Protein AF-A0A132NJC5-F1 (afdb_monomer_lite)

InterPro domains:
  IPR003825 Colicin V production, CvpA [PF02674] (4-146)
  IPR009003 Peptidase S1, PA clan [SSF50494] (175-244)
  IPR047680 Serine protease MarP-like [NF033740] (4-246)

Radius of gyration: 29.29 Å; chains: 1; bounding box: 66×45×83 Å

Foldseek 3Di:
DDPVQVVLVVQLQVQLQVQLVLFQQLVVQLQVQLVVQLVVLVVCLVVCCVVPHDDDPVSVVVSVVSSNVSSNVSSVVSSVVSVVVVVVPPDPVVSNVRSNCRSVVRSVVSLVVVLLVLLVQLPDPPVVRVVCSVPHPSSVVVVVVDDPCPSCVSVVVVVVVCVVPDDDPDDPDPPPPPDDDPDDDPCVCVDPVNVVQLQFKKWKWFQLVVVRDIAIDIWGDPDVVDIDDDPVSCVSGDDMFIGGVNHGD

Secondary structure (DSSP, 8-state):
--HHHHHHHHHHHHHHHHHHHH-HHHHHHHHHHHHHHHHHHHHHHHHHHHHH--TTHHHHHHHHHHHHHHHHHHHHHHHHHHHHHHHT---HHHHHHHHHHHHHHHHHHHHHHHHHHHHHHHHSS-HHHHHHHHT-HHHHHHHHHSPTTTTHHHHHHHHHHHTTT----S-TT--------PPPPGGGGGSHHHHHHHTTEEEEEEEEGGGTEEEEEEEEEEETTEEE--HHHHTT-SS-EEEETTB--

Organism: NCBI:txid1469144

pLDDT: mean 84.66, std 12.0, range [39.53, 97.06]

Structure (mmCIF, N/CA/C/O backbone):
data_AF-A0A132NJC5-F1
#
_entry.id   AF-A0A132NJC5-F1
#
loop_
_atom_site.group_PDB
_atom_site.id
_atom_site.type_symbol
_atom_site.label_atom_id
_atom_site.label_alt_id
_atom_site.label_comp_id
_atom_site.label_asym_id
_atom_site.label_entity_id
_atom_site.label_seq_id
_atom_site.pdbx_PDB_ins_code
_atom_site.Cartn_x
_atom_site.Cartn_y
_atom_site.Cartn_z
_atom_site.occupancy
_atom_site.B_iso_or_equiv
_atom_site.auth_seq_id
_atom_site.auth_comp_id
_atom_site.auth_asym_id
_atom_site.auth_atom_id
_atom_site.pdbx_PDB_model_num
ATOM 1 N N . MET A 1 1 ? -5.620 19.813 -5.814 1.00 70.25 1 MET A N 1
ATOM 2 C CA . MET A 1 1 ? -4.282 19.192 -5.803 1.00 70.25 1 MET A CA 1
ATOM 3 C C . MET A 1 1 ? -3.628 19.353 -4.432 1.00 70.25 1 MET A C 1
ATOM 5 O O . MET A 1 1 ? -3.354 20.476 -4.017 1.00 70.25 1 MET A O 1
ATOM 9 N N . ASN A 1 2 ? -3.448 18.259 -3.691 1.00 90.56 2 ASN A N 1
ATOM 10 C CA . ASN A 1 2 ? -2.886 18.263 -2.334 1.00 90.56 2 ASN A CA 1
ATOM 11 C C . ASN A 1 2 ? -1.390 17.867 -2.314 1.00 90.56 2 ASN A C 1
ATOM 13 O O . ASN A 1 2 ? -0.786 17.623 -3.356 1.00 90.56 2 ASN A O 1
ATOM 17 N N . VAL A 1 3 ? -0.764 17.818 -1.128 1.00 90.50 3 VAL A N 1
ATOM 18 C CA . VAL A 1 3 ? 0.670 17.474 -0.986 1.00 90.50 3 VAL A CA 1
ATOM 19 C C . VAL A 1 3 ? 0.988 16.094 -1.572 1.00 90.50 3 VAL A C 1
ATOM 21 O O . VAL A 1 3 ? 2.030 15.923 -2.203 1.00 90.50 3 VAL A O 1
ATOM 24 N N . LEU A 1 4 ? 0.081 15.128 -1.406 1.00 88.44 4 LEU A N 1
ATOM 25 C CA . LEU A 1 4 ? 0.241 13.786 -1.958 1.00 88.44 4 LEU A CA 1
ATOM 26 C C . LEU A 1 4 ? 0.247 13.820 -3.491 1.00 88.44 4 LEU A C 1
ATOM 28 O O . LEU A 1 4 ? 1.104 13.186 -4.096 1.00 88.44 4 LEU A O 1
ATOM 32 N N . ASP A 1 5 ? -0.629 14.607 -4.118 1.00 90.25 5 ASP A N 1
ATOM 33 C CA . ASP A 1 5 ? -0.649 14.758 -5.577 1.00 90.25 5 ASP A CA 1
ATOM 34 C C . ASP A 1 5 ? 0.685 15.300 -6.113 1.00 90.25 5 ASP A C 1
ATOM 36 O O . ASP A 1 5 ? 1.217 14.773 -7.089 1.00 90.25 5 ASP A O 1
ATOM 40 N N . VAL A 1 6 ? 1.274 16.305 -5.453 1.00 92.62 6 VAL A N 1
ATOM 41 C CA . VAL A 1 6 ? 2.579 16.867 -5.852 1.00 92.62 6 VAL A CA 1
ATOM 42 C C . VAL A 1 6 ? 3.676 15.804 -5.780 1.00 92.62 6 VAL A C 1
ATOM 44 O O . VAL A 1 6 ? 4.459 15.653 -6.720 1.00 92.62 6 VAL A O 1
ATOM 47 N N . VAL A 1 7 ? 3.710 15.029 -4.693 1.00 92.06 7 VAL A N 1
ATOM 48 C CA . VAL A 1 7 ? 4.671 13.930 -4.526 1.00 92.06 7 VAL A CA 1
ATOM 49 C C . VAL A 1 7 ? 4.475 12.864 -5.605 1.00 92.06 7 VAL A C 1
ATOM 51 O O . VAL A 1 7 ? 5.453 12.432 -6.214 1.00 92.06 7 VAL A O 1
ATOM 54 N N . LEU A 1 8 ? 3.230 12.472 -5.887 1.00 90.50 8 LEU A N 1
ATOM 55 C CA . LEU A 1 8 ? 2.913 11.468 -6.904 1.00 90.50 8 LEU A CA 1
ATOM 56 C C . LEU A 1 8 ? 3.296 11.929 -8.308 1.00 90.50 8 LEU A C 1
ATOM 58 O O . LEU A 1 8 ? 3.849 11.137 -9.064 1.00 90.50 8 LEU A O 1
ATOM 62 N N . VAL A 1 9 ? 3.069 13.197 -8.654 1.00 93.19 9 VAL A N 1
ATOM 63 C CA . VAL A 1 9 ? 3.466 13.752 -9.955 1.00 93.19 9 VAL A CA 1
ATOM 64 C C . VAL A 1 9 ? 4.987 13.768 -10.099 1.00 93.19 9 VAL A C 1
ATOM 66 O O . VAL A 1 9 ? 5.505 13.301 -11.111 1.00 93.19 9 VAL A O 1
ATOM 69 N N . ILE A 1 10 ? 5.722 14.237 -9.085 1.00 94.12 10 ILE A N 1
ATOM 70 C CA . ILE A 1 10 ? 7.195 14.245 -9.110 1.00 94.12 10 ILE A CA 1
ATOM 71 C C . ILE A 1 10 ? 7.742 12.819 -9.226 1.00 94.12 10 ILE A C 1
ATOM 73 O O . ILE A 1 10 ? 8.651 12.557 -10.020 1.00 94.12 10 ILE A O 1
ATOM 77 N N . ALA A 1 11 ? 7.179 11.881 -8.464 1.00 90.81 11 ALA A N 1
ATOM 78 C CA . ALA A 1 11 ? 7.579 10.484 -8.512 1.00 90.81 11 ALA A CA 1
ATOM 79 C C . ALA A 1 11 ? 7.244 9.852 -9.874 1.00 90.81 11 ALA A C 1
ATOM 81 O O . ALA A 1 11 ? 8.096 9.180 -10.454 1.00 90.81 11 ALA A O 1
ATOM 82 N N . ALA A 1 12 ? 6.061 10.123 -10.434 1.00 91.12 12 ALA A N 1
ATOM 83 C CA . ALA A 1 12 ? 5.649 9.626 -11.747 1.00 91.12 12 ALA A CA 1
ATOM 84 C C . ALA A 1 12 ? 6.547 10.163 -12.861 1.00 91.12 12 ALA A C 1
ATOM 86 O O . ALA A 1 12 ? 6.968 9.393 -13.718 1.00 91.12 12 ALA A O 1
ATOM 87 N N . LEU A 1 13 ? 6.919 11.445 -12.814 1.00 93.00 13 LEU A N 1
ATOM 88 C CA . LEU A 1 13 ? 7.893 12.029 -13.736 1.00 93.00 13 LEU A CA 1
ATOM 89 C C . LEU A 1 13 ? 9.272 11.384 -13.579 1.00 93.00 13 LEU A C 1
ATOM 91 O O . LEU A 1 13 ? 9.908 11.047 -14.573 1.00 93.00 13 LEU A O 1
ATOM 95 N N . SER A 1 14 ? 9.719 11.149 -12.346 1.00 90.62 14 SER A N 1
ATOM 96 C CA . SER A 1 14 ? 11.002 10.490 -12.078 1.00 90.62 14 SER A CA 1
ATOM 97 C C . SER A 1 14 ? 11.033 9.066 -12.645 1.00 90.62 14 SER A C 1
ATOM 99 O O . SER A 1 14 ? 11.998 8.681 -13.308 1.00 90.62 14 SER A O 1
ATOM 101 N N . PHE A 1 15 ? 9.954 8.302 -12.453 1.00 87.88 15 PHE A N 1
ATOM 102 C CA . PHE A 1 15 ? 9.796 6.960 -13.016 1.00 87.88 15 PHE A CA 1
ATOM 103 C C . PHE A 1 15 ? 9.642 6.981 -14.538 1.00 87.88 15 PHE A C 1
ATOM 105 O O . PHE A 1 15 ? 10.218 6.125 -15.205 1.00 87.88 15 PHE A O 1
ATOM 112 N N . ALA A 1 16 ? 8.949 7.973 -15.101 1.00 88.88 16 ALA A N 1
ATOM 113 C CA . ALA A 1 16 ? 8.850 8.162 -16.544 1.00 88.88 16 ALA A CA 1
ATOM 114 C C . ALA A 1 16 ? 10.223 8.438 -17.167 1.00 88.88 16 ALA A C 1
ATOM 116 O O . ALA A 1 16 ? 10.587 7.817 -18.162 1.00 88.88 16 ALA A O 1
ATOM 117 N N . ILE A 1 17 ? 11.017 9.323 -16.559 1.00 90.19 17 ILE A N 1
ATOM 118 C CA . ILE A 1 17 ? 12.375 9.649 -17.011 1.00 90.19 17 ILE A CA 1
ATOM 119 C C . ILE A 1 17 ? 13.283 8.424 -16.884 1.00 90.19 17 ILE A C 1
ATOM 121 O O . ILE A 1 17 ? 14.021 8.106 -17.817 1.00 90.19 17 ILE A O 1
ATOM 125 N N . SER A 1 18 ? 13.224 7.717 -15.753 1.00 85.38 18 SER A N 1
ATOM 126 C CA . SER A 1 18 ? 14.002 6.495 -15.539 1.00 85.38 18 SER A CA 1
ATOM 127 C C . SER A 1 18 ? 13.648 5.423 -16.575 1.00 85.38 18 SER A C 1
ATOM 129 O O . SER A 1 18 ? 14.526 4.941 -17.292 1.00 85.38 18 SER A O 1
ATOM 131 N N . GLY A 1 19 ? 12.354 5.137 -16.748 1.00 85.75 19 GLY A N 1
ATOM 132 C CA . GLY A 1 19 ? 11.846 4.175 -17.724 1.00 85.75 19 GLY A CA 1
ATOM 133 C C . GLY A 1 19 ? 12.167 4.562 -19.166 1.00 85.75 19 GLY A C 1
ATOM 134 O O . GLY A 1 19 ? 12.528 3.699 -19.963 1.00 85.75 19 GLY A O 1
ATOM 135 N N . TYR A 1 20 ? 12.137 5.857 -19.494 1.00 87.81 20 TYR A N 1
ATOM 136 C CA . TYR A 1 20 ? 12.525 6.358 -20.812 1.00 87.81 20 TYR A CA 1
ATOM 137 C C . TYR A 1 20 ? 14.010 6.128 -21.104 1.00 87.81 20 TYR A C 1
ATOM 139 O O . TYR A 1 20 ? 14.382 5.712 -22.202 1.00 87.81 20 TYR A O 1
ATOM 147 N N . ARG A 1 21 ? 14.876 6.342 -20.107 1.00 85.00 21 ARG A N 1
ATOM 148 C CA . ARG A 1 21 ? 16.318 6.093 -20.240 1.00 85.00 21 ARG A CA 1
ATOM 149 C C . ARG A 1 21 ? 16.635 4.602 -20.337 1.00 85.00 21 ARG A C 1
ATOM 151 O O . ARG A 1 21 ? 17.487 4.211 -21.135 1.00 85.00 21 ARG A O 1
ATOM 158 N N . GLN A 1 22 ? 15.961 3.777 -19.541 1.00 82.94 22 GLN A N 1
ATOM 159 C CA . GLN A 1 22 ? 16.190 2.333 -19.489 1.00 82.94 22 GLN A CA 1
ATOM 160 C C . GLN A 1 22 ? 15.638 1.636 -20.748 1.00 82.94 22 GLN A C 1
ATOM 162 O O . GLN A 1 22 ? 16.337 0.845 -21.387 1.00 82.94 22 GLN A O 1
ATOM 167 N N . GLY A 1 23 ? 14.451 2.039 -21.205 1.00 86.69 23 GLY A N 1
ATOM 168 C CA . GLY A 1 23 ? 13.713 1.420 -22.307 1.00 86.69 23 GLY A CA 1
ATOM 169 C C . GLY A 1 23 ? 12.874 0.224 -21.863 1.00 86.69 23 GLY A C 1
ATOM 170 O O . GLY A 1 23 ? 13.205 -0.458 -20.890 1.00 86.69 23 GLY A O 1
ATOM 171 N N . PHE A 1 24 ? 11.787 -0.035 -22.586 1.00 86.94 24 PHE A N 1
ATOM 172 C CA . PHE A 1 24 ? 10.822 -1.088 -22.278 1.00 86.94 24 PHE A CA 1
ATOM 173 C C . PHE A 1 24 ? 11.443 -2.488 -22.284 1.00 86.94 24 PHE A C 1
ATOM 175 O O . PHE A 1 24 ? 11.234 -3.249 -21.344 1.00 86.94 24 PHE A O 1
ATOM 182 N N . ILE A 1 25 ? 12.252 -2.820 -23.294 1.00 87.00 25 ILE A N 1
ATOM 183 C CA . ILE A 1 25 ? 12.885 -4.142 -23.437 1.00 87.00 25 ILE A CA 1
ATOM 184 C C . ILE A 1 25 ? 13.773 -4.449 -22.236 1.00 87.00 25 ILE A C 1
ATOM 186 O O . ILE A 1 25 ? 13.692 -5.534 -21.663 1.00 87.00 25 ILE A O 1
ATOM 190 N N . VAL A 1 26 ? 14.604 -3.481 -21.839 1.00 88.56 26 VAL A N 1
ATOM 191 C CA . VAL A 1 26 ? 15.464 -3.631 -20.663 1.00 88.56 26 VAL A CA 1
ATOM 192 C C . VAL A 1 26 ? 14.593 -3.791 -19.423 1.00 88.56 26 VAL A C 1
ATOM 194 O O . VAL A 1 26 ? 14.829 -4.716 -18.660 1.00 88.56 26 VAL A O 1
ATOM 197 N N . GLY A 1 27 ? 13.547 -2.974 -19.267 1.00 86.88 27 GLY A N 1
ATOM 198 C CA . GLY A 1 27 ? 12.602 -3.082 -18.153 1.00 86.88 27 GLY A CA 1
ATOM 199 C C . GLY A 1 27 ? 11.955 -4.467 -18.025 1.00 86.88 27 GLY A C 1
ATOM 200 O O . GLY A 1 27 ? 11.981 -5.056 -16.945 1.00 86.88 27 GLY A O 1
ATOM 201 N N . VAL A 1 28 ? 11.434 -5.024 -19.123 1.00 88.62 28 VAL A N 1
ATOM 202 C CA . VAL A 1 28 ? 10.817 -6.363 -19.143 1.00 88.62 28 VAL A CA 1
ATOM 203 C C . VAL A 1 28 ? 11.840 -7.446 -18.818 1.00 88.62 28 VAL A C 1
ATOM 205 O O . VAL A 1 28 ? 11.558 -8.332 -18.011 1.00 88.62 28 VAL A O 1
ATOM 208 N N . LEU A 1 29 ? 13.040 -7.375 -19.400 1.00 90.69 29 LEU A N 1
ATOM 209 C CA . LEU A 1 29 ? 14.077 -8.376 -19.163 1.00 90.69 29 LEU A CA 1
ATOM 210 C C . LEU A 1 29 ? 14.591 -8.316 -17.719 1.00 90.69 29 LEU A C 1
ATOM 212 O O . LEU A 1 29 ? 14.749 -9.356 -17.088 1.00 90.69 29 LEU A O 1
ATOM 216 N N . SER A 1 30 ? 14.776 -7.115 -17.166 1.00 89.12 30 SER A N 1
ATOM 217 C CA . SER A 1 30 ? 15.101 -6.903 -15.753 1.00 89.12 30 SER A CA 1
ATOM 218 C C . SER A 1 30 ? 14.032 -7.501 -14.839 1.00 89.12 30 SER A C 1
ATOM 220 O O . SER A 1 30 ? 14.373 -8.199 -13.886 1.00 89.12 30 SER A O 1
ATOM 222 N N . PHE A 1 31 ? 12.749 -7.270 -15.132 1.00 89.19 31 PHE A N 1
ATOM 223 C CA . PHE A 1 31 ? 11.642 -7.824 -14.351 1.00 89.19 31 PHE A CA 1
ATOM 224 C C . PHE A 1 31 ? 11.602 -9.357 -14.418 1.00 89.19 31 PHE A C 1
ATOM 226 O O . PHE A 1 31 ? 11.510 -10.021 -13.386 1.00 89.19 31 PHE A O 1
ATOM 233 N N . ALA A 1 32 ? 11.759 -9.929 -15.613 1.00 91.38 32 ALA A N 1
ATOM 234 C CA . ALA A 1 32 ? 11.859 -11.374 -15.794 1.00 91.38 32 ALA A CA 1
ATOM 235 C C . ALA A 1 32 ? 13.070 -11.959 -15.045 1.00 91.38 32 ALA A C 1
ATOM 237 O O . ALA A 1 32 ? 12.954 -12.999 -14.399 1.00 91.38 32 ALA A O 1
ATOM 238 N N . GLY A 1 33 ? 14.210 -11.264 -15.073 1.00 93.06 33 GLY A N 1
ATOM 239 C CA . GLY A 1 33 ? 15.403 -11.617 -14.307 1.00 93.06 33 GLY A CA 1
ATOM 240 C C . GLY A 1 33 ? 15.154 -11.606 -12.802 1.00 93.06 33 GLY A C 1
ATOM 241 O O . GLY A 1 33 ? 15.521 -12.561 -12.126 1.00 93.06 33 GLY A O 1
ATOM 242 N N . PHE A 1 34 ? 14.473 -10.584 -12.280 1.00 94.00 34 PHE A N 1
ATOM 243 C CA . PHE A 1 34 ? 14.103 -10.504 -10.866 1.00 94.00 34 PHE A CA 1
ATOM 244 C C . PHE A 1 34 ? 13.213 -11.679 -10.440 1.00 94.00 34 PHE A C 1
ATOM 246 O O . PHE A 1 34 ? 13.521 -12.360 -9.463 1.00 94.00 34 PHE A O 1
ATOM 253 N N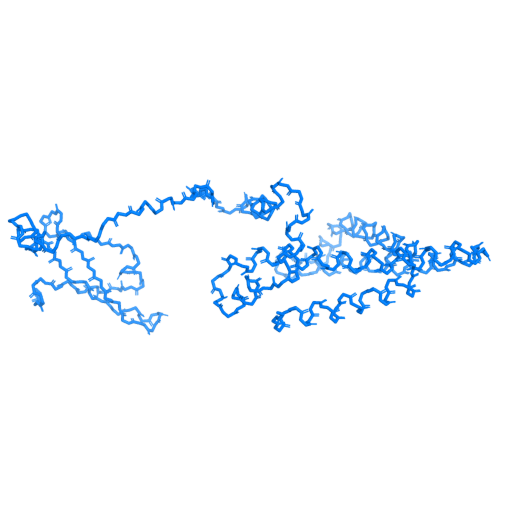 . LEU A 1 35 ? 12.150 -11.969 -11.201 1.00 93.25 35 LEU A N 1
ATOM 254 C CA . LEU A 1 35 ? 11.255 -13.098 -10.922 1.00 93.25 35 LEU A CA 1
ATOM 255 C C . LEU A 1 35 ? 11.983 -14.443 -11.008 1.00 93.25 35 LEU A C 1
ATOM 257 O O . LEU A 1 35 ? 11.826 -15.290 -10.129 1.00 93.25 35 LEU A O 1
ATOM 261 N N . GLY A 1 36 ? 12.811 -14.626 -12.038 1.00 93.25 36 GLY A N 1
ATOM 262 C CA . GLY A 1 36 ? 13.624 -15.827 -12.207 1.00 93.25 36 GLY A CA 1
ATOM 263 C C . GLY A 1 36 ? 14.614 -16.018 -11.057 1.00 93.25 36 GLY A C 1
ATOM 264 O O . GLY A 1 36 ? 14.701 -17.107 -10.495 1.00 93.25 36 GLY A O 1
ATOM 265 N N . GLY A 1 37 ? 15.311 -14.955 -10.649 1.00 93.81 37 GLY A N 1
ATOM 266 C CA . GLY A 1 37 ? 16.241 -14.988 -9.521 1.00 93.81 37 GLY A CA 1
ATOM 267 C C . GLY A 1 37 ? 15.547 -15.236 -8.185 1.00 93.81 37 GLY A C 1
ATOM 268 O O . GLY A 1 37 ? 16.055 -16.008 -7.378 1.00 93.81 37 GLY A O 1
ATOM 269 N N . GLY A 1 38 ? 14.361 -14.659 -7.970 1.00 92.06 38 GLY A N 1
ATOM 270 C CA . GLY A 1 38 ? 13.540 -14.928 -6.789 1.00 92.06 38 GLY A CA 1
ATOM 271 C C . GLY A 1 38 ? 13.078 -16.385 -6.723 1.00 92.06 38 GLY A C 1
ATOM 272 O O . GLY A 1 38 ? 13.183 -17.011 -5.670 1.00 92.06 38 GLY A O 1
ATOM 273 N N . MET A 1 39 ? 12.649 -16.959 -7.853 1.00 94.12 39 MET A N 1
ATOM 274 C CA . MET A 1 39 ? 12.278 -18.375 -7.946 1.00 94.12 39 MET A CA 1
ATOM 275 C C . MET A 1 39 ? 13.467 -19.290 -7.633 1.00 94.12 39 MET A C 1
ATOM 277 O O . MET A 1 39 ? 13.353 -20.202 -6.818 1.00 94.12 39 MET A O 1
ATOM 281 N N . VAL A 1 40 ? 14.634 -19.023 -8.225 1.00 94.38 40 VAL A N 1
ATOM 282 C CA . VAL A 1 40 ? 15.867 -19.764 -7.917 1.00 94.38 40 VAL A CA 1
ATOM 283 C C . VAL A 1 40 ? 16.243 -19.606 -6.441 1.00 94.38 40 VAL A C 1
ATOM 285 O O . VAL A 1 40 ? 16.575 -20.593 -5.788 1.00 94.38 40 VAL A O 1
ATOM 288 N N . GLY A 1 41 ? 16.127 -18.394 -5.893 1.00 92.88 41 GLY A N 1
ATOM 289 C CA . GLY A 1 41 ? 16.342 -18.108 -4.476 1.00 92.88 41 GLY A CA 1
ATOM 290 C C . GLY A 1 41 ? 15.446 -18.953 -3.572 1.00 92.88 41 GLY A C 1
ATOM 291 O O . GLY A 1 41 ? 15.951 -19.582 -2.648 1.00 92.88 41 GLY A O 1
ATOM 292 N N . LEU A 1 42 ? 14.149 -19.045 -3.877 1.00 92.94 42 LEU A N 1
ATOM 293 C CA . LEU A 1 42 ? 13.183 -19.876 -3.147 1.00 92.94 42 LEU A CA 1
ATOM 294 C C . LEU A 1 42 ? 13.508 -21.374 -3.231 1.00 92.94 42 LEU A C 1
ATOM 296 O O . LEU A 1 42 ? 13.402 -22.081 -2.233 1.00 92.94 42 LEU A O 1
ATOM 300 N N . LEU A 1 43 ? 13.944 -21.862 -4.394 1.00 92.44 43 LEU A N 1
ATOM 301 C CA . LEU A 1 43 ? 14.329 -23.267 -4.583 1.00 92.44 43 LEU A CA 1
ATOM 302 C C . LEU A 1 43 ? 15.625 -23.639 -3.843 1.00 92.44 43 LEU A C 1
ATOM 304 O O . LEU A 1 43 ? 15.820 -24.798 -3.464 1.00 92.44 43 LEU A O 1
ATOM 308 N N . LEU A 1 44 ? 16.533 -22.679 -3.660 1.00 91.19 44 LEU A N 1
ATOM 309 C CA . LEU A 1 44 ? 17.782 -22.855 -2.914 1.00 91.19 44 LEU A CA 1
ATOM 310 C C . LEU A 1 44 ? 17.608 -22.629 -1.410 1.00 91.19 44 LEU A C 1
ATOM 312 O O . LEU A 1 44 ? 18.370 -23.187 -0.621 1.00 91.19 44 LEU A O 1
ATOM 316 N N . LEU A 1 45 ? 16.590 -21.862 -1.026 1.00 91.06 45 LEU A N 1
ATOM 317 C CA . LEU A 1 45 ? 16.296 -21.453 0.340 1.00 91.06 45 LEU A CA 1
ATOM 318 C C . LEU A 1 45 ? 16.345 -22.591 1.374 1.00 91.06 45 LEU A C 1
ATOM 320 O O . LEU A 1 45 ? 17.115 -22.449 2.322 1.00 91.06 45 LEU A O 1
ATOM 324 N N . PRO A 1 46 ? 15.617 -23.721 1.222 1.00 87.00 46 PRO A N 1
ATOM 325 C CA . PRO A 1 46 ? 15.610 -24.769 2.246 1.00 87.00 46 PRO A CA 1
ATOM 326 C C . PRO A 1 46 ? 17.003 -25.369 2.462 1.00 87.00 46 PRO A C 1
ATOM 328 O O . PRO A 1 46 ? 17.441 -25.514 3.597 1.00 87.00 46 PRO A O 1
ATOM 331 N N . ARG A 1 47 ? 17.768 -25.593 1.383 1.00 90.12 47 ARG A N 1
ATOM 332 C CA . ARG A 1 47 ? 19.127 -26.161 1.462 1.00 90.12 47 ARG A CA 1
ATOM 333 C C . ARG A 1 47 ? 20.114 -25.250 2.189 1.00 90.12 47 ARG A C 1
ATOM 335 O O . ARG A 1 47 ? 21.073 -25.738 2.782 1.00 90.12 47 ARG A O 1
ATOM 342 N N . VAL A 1 48 ? 19.926 -23.934 2.081 1.00 88.06 48 VAL A N 1
ATOM 343 C CA . VAL A 1 48 ? 20.780 -22.943 2.748 1.00 88.06 48 VAL A CA 1
ATOM 344 C C . VAL A 1 48 ? 20.345 -22.763 4.199 1.00 88.06 48 VAL A C 1
ATOM 346 O O . VAL A 1 48 ? 21.190 -22.762 5.089 1.00 88.06 48 VAL A O 1
ATOM 349 N N . LEU A 1 49 ? 19.042 -22.651 4.459 1.00 89.06 49 LEU A N 1
ATOM 350 C CA . LEU A 1 49 ? 18.540 -22.458 5.817 1.00 89.06 49 LEU A CA 1
ATOM 351 C C . LEU A 1 49 ? 18.833 -23.666 6.707 1.00 89.06 49 LEU A C 1
ATOM 353 O O . LEU A 1 49 ? 19.427 -23.479 7.759 1.00 89.06 49 LEU A O 1
ATOM 357 N N . GLU A 1 50 ? 18.544 -24.889 6.254 1.00 87.81 50 GLU A N 1
ATOM 358 C CA . GLU A 1 50 ? 18.773 -26.118 7.035 1.00 87.81 50 GLU A CA 1
ATOM 359 C C . GLU A 1 50 ? 20.249 -26.350 7.392 1.00 87.81 50 GLU A C 1
ATOM 361 O O . GLU A 1 50 ? 20.554 -27.018 8.375 1.00 87.81 50 GLU A O 1
ATOM 366 N N . ARG A 1 51 ? 21.180 -25.816 6.592 1.00 87.38 51 ARG A N 1
ATOM 367 C CA . ARG A 1 51 ? 22.619 -26.047 6.772 1.00 87.38 51 ARG A CA 1
ATOM 368 C C . ARG A 1 51 ? 23.313 -24.985 7.621 1.00 87.38 51 ARG A C 1
ATOM 370 O O . ARG A 1 51 ? 24.355 -25.277 8.203 1.00 87.38 51 ARG A O 1
ATOM 377 N N . PHE A 1 52 ? 22.789 -23.761 7.640 1.00 86.69 52 PHE A N 1
ATOM 378 C CA . PHE A 1 52 ? 23.491 -22.604 8.202 1.00 86.69 52 PHE A CA 1
ATOM 379 C C . PHE A 1 52 ? 22.701 -21.843 9.273 1.00 86.69 52 PHE A C 1
ATOM 381 O O . PHE A 1 52 ? 23.294 -21.006 9.952 1.00 86.69 52 PHE A O 1
ATOM 388 N N . PHE A 1 53 ? 21.397 -22.092 9.435 1.00 86.00 53 PHE A N 1
ATOM 389 C CA . PHE A 1 53 ? 20.542 -21.307 10.325 1.00 86.00 53 PHE A CA 1
ATOM 390 C C . PHE A 1 53 ? 19.607 -22.184 11.162 1.00 86.00 53 PHE A C 1
ATOM 392 O O . PHE A 1 53 ? 18.875 -23.018 10.640 1.00 86.00 53 PHE A O 1
ATOM 399 N N . GLU A 1 54 ? 19.570 -21.920 12.466 1.00 85.88 54 GLU A N 1
ATOM 400 C CA . GLU A 1 54 ? 18.586 -22.514 13.375 1.00 85.88 54 GLU A CA 1
ATOM 401 C C . GLU A 1 54 ? 17.198 -21.863 13.198 1.00 85.88 54 GLU A C 1
ATOM 403 O O . GLU A 1 54 ? 17.120 -20.666 12.884 1.00 85.88 54 GLU A O 1
ATOM 408 N N . PRO A 1 55 ? 16.088 -22.597 13.418 1.00 82.94 55 PRO A N 1
ATOM 409 C CA . PRO A 1 55 ? 14.736 -22.053 13.299 1.00 82.94 55 PRO A CA 1
ATOM 410 C C . PRO A 1 55 ? 14.500 -20.840 14.215 1.00 82.94 55 PRO A C 1
ATOM 412 O O . PRO A 1 55 ? 14.636 -20.931 15.434 1.00 82.94 55 PRO A O 1
ATOM 415 N N . GLY A 1 56 ? 14.099 -19.699 13.643 1.00 84.25 56 GLY A N 1
ATOM 416 C CA . GLY A 1 56 ? 13.758 -18.508 14.422 1.00 84.25 56 GLY A CA 1
ATOM 417 C C . GLY A 1 56 ? 13.646 -17.219 13.605 1.00 84.25 56 GLY A C 1
ATOM 418 O O . GLY A 1 56 ? 13.495 -17.218 12.382 1.00 84.25 56 GLY A O 1
ATOM 419 N N . LEU A 1 57 ? 13.730 -16.078 14.295 1.00 83.88 57 LEU A N 1
ATOM 420 C CA . LEU A 1 57 ? 13.682 -14.751 13.665 1.00 83.88 57 LEU A CA 1
ATOM 421 C C . LEU A 1 57 ? 14.850 -14.549 12.681 1.00 83.88 57 LEU A C 1
ATOM 423 O O . LEU A 1 57 ? 14.674 -13.989 11.601 1.00 83.88 57 LEU A O 1
ATOM 427 N N . THR A 1 58 ? 16.035 -15.046 13.035 1.00 81.75 58 THR A N 1
ATOM 428 C CA . THR A 1 58 ? 17.252 -14.962 12.217 1.00 81.75 58 THR A CA 1
ATOM 429 C C . THR A 1 58 ? 17.117 -15.733 10.908 1.00 81.75 58 THR A C 1
ATOM 431 O O . THR A 1 58 ? 17.467 -15.184 9.866 1.00 81.75 58 THR A O 1
ATOM 434 N N . SER A 1 59 ? 16.552 -16.947 10.924 1.00 84.00 59 SER A N 1
ATOM 435 C CA . SER A 1 59 ? 16.308 -17.722 9.700 1.00 84.00 59 SER A CA 1
ATOM 436 C C . SER A 1 59 ? 15.266 -17.057 8.799 1.00 84.00 59 SER A C 1
ATOM 438 O O . SER A 1 59 ? 15.428 -17.060 7.584 1.00 84.00 59 SER A O 1
ATOM 440 N N . SER A 1 60 ? 14.244 -16.416 9.375 1.00 82.81 60 SER A N 1
ATOM 441 C CA . SER A 1 60 ? 13.215 -15.681 8.621 1.00 82.81 60 SER A CA 1
ATOM 442 C C . SER A 1 60 ? 13.789 -14.441 7.924 1.00 82.81 60 SER A C 1
ATOM 444 O O . SER A 1 60 ? 13.523 -14.204 6.746 1.00 82.81 60 SER A O 1
ATOM 446 N N . ILE A 1 61 ? 14.627 -13.669 8.624 1.00 87.69 61 ILE A N 1
ATOM 447 C CA . ILE A 1 61 ? 15.326 -12.514 8.041 1.00 87.69 61 ILE A CA 1
ATOM 448 C C . ILE A 1 61 ? 16.319 -12.982 6.972 1.00 87.69 61 ILE A C 1
ATOM 450 O O . ILE A 1 61 ? 16.334 -12.437 5.869 1.00 87.69 61 ILE A O 1
ATOM 454 N N . ALA A 1 62 ? 17.112 -14.016 7.267 1.00 89.50 62 ALA A N 1
ATOM 455 C CA . ALA A 1 62 ? 18.041 -14.602 6.307 1.00 89.50 62 ALA A CA 1
ATOM 456 C C . ALA A 1 62 ? 17.307 -15.099 5.057 1.00 89.50 62 ALA A C 1
ATOM 458 O O . ALA A 1 62 ? 17.777 -14.866 3.948 1.00 89.50 62 ALA A O 1
ATOM 459 N N . ALA A 1 63 ? 16.127 -15.703 5.215 1.00 88.75 63 ALA A N 1
ATOM 460 C CA . ALA A 1 63 ? 15.321 -16.178 4.103 1.00 88.75 63 ALA A CA 1
ATOM 461 C C . ALA A 1 63 ? 14.945 -15.048 3.137 1.00 88.75 63 ALA A C 1
ATOM 463 O O . ALA A 1 63 ? 15.171 -15.150 1.930 1.00 88.75 63 ALA A O 1
ATOM 464 N N . ILE A 1 64 ? 14.424 -13.946 3.683 1.00 90.44 64 ILE A N 1
ATOM 465 C CA . ILE A 1 64 ? 14.071 -12.751 2.911 1.00 90.44 64 ILE A CA 1
ATOM 466 C C . ILE A 1 64 ? 15.312 -12.203 2.199 1.00 90.44 64 ILE A C 1
ATOM 468 O O . ILE A 1 64 ? 15.263 -11.942 0.998 1.00 90.44 64 ILE A O 1
ATOM 472 N N . LEU A 1 65 ? 16.434 -12.072 2.914 1.00 92.81 65 LEU A N 1
ATOM 473 C CA . LEU A 1 65 ? 17.676 -11.534 2.358 1.00 92.81 65 LEU A CA 1
ATOM 474 C C . LEU A 1 65 ? 18.255 -12.413 1.245 1.00 92.81 65 LEU A C 1
ATOM 476 O O . LEU A 1 65 ? 18.688 -11.881 0.229 1.00 92.81 65 LEU A O 1
ATOM 480 N N . ILE A 1 66 ? 18.239 -13.738 1.399 1.00 91.88 66 ILE A N 1
ATOM 481 C CA . ILE A 1 66 ? 18.751 -14.684 0.397 1.00 91.88 66 ILE A CA 1
ATOM 482 C C . ILE A 1 66 ? 17.918 -14.608 -0.883 1.00 91.88 66 ILE A C 1
ATOM 484 O O . ILE A 1 66 ? 18.475 -14.458 -1.972 1.00 91.88 66 ILE A O 1
ATOM 488 N N . VAL A 1 67 ? 16.588 -14.678 -0.763 1.00 93.81 67 VAL A N 1
ATOM 489 C CA . VAL A 1 67 ? 15.685 -14.604 -1.922 1.00 93.81 67 VAL A CA 1
ATOM 490 C C . VAL A 1 67 ? 15.828 -13.253 -2.620 1.00 93.81 67 VAL A C 1
ATOM 492 O O . VAL A 1 67 ? 15.953 -13.199 -3.843 1.00 93.81 67 VAL A O 1
ATOM 495 N N . PHE A 1 68 ? 15.876 -12.164 -1.851 1.00 92.38 68 PHE A N 1
ATOM 496 C CA . PHE A 1 68 ? 16.032 -10.819 -2.393 1.00 92.38 68 PHE A CA 1
ATOM 497 C C . PHE A 1 68 ? 17.392 -10.612 -3.074 1.00 92.38 68 PHE A C 1
ATOM 499 O O . PHE A 1 68 ? 17.460 -10.027 -4.157 1.00 92.38 68 PHE A O 1
ATOM 506 N N . ALA A 1 69 ? 18.475 -11.127 -2.487 1.00 94.75 69 ALA A N 1
ATOM 507 C CA . ALA A 1 69 ? 19.807 -11.072 -3.080 1.00 94.75 69 ALA A CA 1
ATOM 508 C C . ALA A 1 69 ? 19.858 -11.846 -4.404 1.00 94.75 69 ALA A C 1
ATOM 510 O O . ALA A 1 69 ? 20.323 -11.305 -5.406 1.00 94.75 69 ALA A O 1
ATOM 511 N N . ALA A 1 70 ? 19.320 -13.069 -4.444 1.00 94.88 70 ALA A N 1
ATOM 512 C CA . ALA A 1 70 ? 19.250 -13.871 -5.666 1.00 94.88 70 ALA A CA 1
ATOM 513 C C . ALA A 1 70 ? 18.436 -13.173 -6.771 1.00 94.88 70 ALA A C 1
ATOM 515 O O . ALA A 1 70 ? 18.886 -13.089 -7.917 1.00 94.88 70 ALA A O 1
ATOM 516 N N . ALA A 1 71 ? 17.277 -12.608 -6.418 1.00 92.94 71 ALA A N 1
ATOM 517 C CA . ALA A 1 71 ? 16.445 -11.824 -7.327 1.00 92.94 71 ALA A CA 1
ATOM 518 C C . ALA A 1 71 ? 17.199 -10.607 -7.888 1.00 92.94 71 ALA A C 1
ATOM 520 O O . ALA A 1 71 ? 17.211 -10.386 -9.098 1.00 92.94 71 ALA A O 1
ATOM 521 N N . THR A 1 72 ? 17.898 -9.863 -7.028 1.00 93.19 72 THR A N 1
ATOM 522 C CA . THR A 1 72 ? 18.653 -8.661 -7.416 1.00 93.19 72 THR A CA 1
ATOM 523 C C . THR A 1 72 ? 19.839 -8.996 -8.321 1.00 93.19 72 THR A C 1
ATOM 525 O O . THR A 1 72 ? 20.051 -8.329 -9.332 1.00 93.19 72 THR A O 1
ATOM 528 N N . ILE A 1 73 ? 20.596 -10.054 -8.013 1.00 96.31 73 ILE A N 1
ATOM 529 C CA . ILE A 1 73 ? 21.730 -10.500 -8.839 1.00 96.31 73 ILE A CA 1
ATOM 530 C C . ILE A 1 73 ? 21.251 -10.860 -10.250 1.00 96.31 73 ILE A C 1
ATOM 532 O O . ILE A 1 73 ? 21.812 -10.386 -11.242 1.00 96.31 73 ILE A O 1
ATOM 536 N N . MET A 1 74 ? 20.178 -11.647 -10.351 1.00 95.31 74 MET A N 1
ATOM 537 C CA . MET A 1 74 ? 19.632 -12.059 -11.643 1.00 95.31 74 MET A CA 1
ATOM 538 C C . MET A 1 74 ? 19.002 -10.885 -12.406 1.00 95.31 74 MET A C 1
ATOM 540 O O . MET A 1 74 ? 19.150 -10.793 -13.624 1.00 95.31 74 MET A O 1
ATOM 544 N N . GLN A 1 75 ? 18.366 -9.941 -11.707 1.00 94.50 75 GLN A N 1
ATOM 545 C CA . GLN A 1 75 ? 17.875 -8.696 -12.296 1.00 94.50 75 GLN A CA 1
ATOM 546 C C . GLN A 1 75 ? 19.012 -7.872 -12.905 1.00 94.50 75 GLN A C 1
ATOM 548 O O . GLN A 1 75 ? 18.881 -7.406 -14.036 1.00 94.50 75 GLN A O 1
ATOM 553 N N . VAL A 1 76 ? 20.129 -7.686 -12.195 1.00 93.56 76 VAL A N 1
ATOM 554 C CA . VAL A 1 76 ? 21.288 -6.933 -12.705 1.00 93.56 76 VAL A CA 1
ATOM 555 C C . VAL A 1 76 ? 21.864 -7.615 -13.944 1.00 93.56 76 VAL A C 1
ATOM 557 O O . VAL A 1 76 ? 22.087 -6.953 -14.959 1.00 93.56 76 VAL A O 1
ATOM 560 N N . PHE A 1 77 ? 22.024 -8.939 -13.902 1.00 94.62 77 PHE A N 1
ATOM 561 C CA . PHE A 1 77 ? 22.472 -9.717 -15.055 1.00 94.62 77 PHE A CA 1
ATOM 562 C C . PHE A 1 77 ? 21.528 -9.559 -16.257 1.00 94.62 77 PHE A C 1
ATOM 564 O O . PHE A 1 77 ? 21.973 -9.227 -17.356 1.00 94.62 77 PHE A O 1
ATOM 571 N N . ALA A 1 78 ? 20.216 -9.706 -16.056 1.00 92.44 78 ALA A N 1
ATOM 572 C CA . ALA A 1 78 ? 19.230 -9.544 -17.121 1.00 92.44 78 ALA A CA 1
ATOM 573 C C . ALA A 1 78 ? 19.182 -8.106 -17.663 1.00 92.44 78 ALA A C 1
ATOM 575 O O . ALA A 1 78 ? 19.047 -7.904 -18.865 1.00 92.44 78 ALA A O 1
ATOM 576 N N . THR A 1 79 ? 19.377 -7.104 -16.804 1.00 89.38 79 THR A N 1
ATOM 577 C CA . THR A 1 79 ? 19.494 -5.694 -17.211 1.00 89.38 79 THR A CA 1
ATOM 578 C C . THR A 1 79 ? 20.704 -5.491 -18.123 1.00 89.38 79 THR A C 1
ATOM 580 O O . THR A 1 79 ? 20.599 -4.831 -19.157 1.00 89.38 79 THR A O 1
ATOM 583 N N . TYR A 1 80 ? 21.847 -6.087 -17.771 1.00 91.38 80 TYR A N 1
ATOM 584 C CA . TYR A 1 80 ? 23.061 -6.039 -18.583 1.00 91.38 80 TYR A CA 1
ATOM 585 C C . TYR A 1 80 ? 22.850 -6.699 -19.952 1.00 91.38 80 TYR A C 1
ATOM 587 O O . TYR A 1 80 ? 23.145 -6.092 -20.984 1.00 91.38 80 TYR A O 1
ATOM 595 N N . VAL A 1 81 ? 22.267 -7.902 -19.976 1.00 90.94 81 VAL A N 1
ATOM 596 C CA . VAL A 1 81 ? 21.924 -8.615 -21.217 1.00 90.94 81 VAL A CA 1
ATOM 597 C C . VAL A 1 81 ? 20.931 -7.809 -22.059 1.00 90.94 81 VAL A C 1
ATOM 599 O O . VAL A 1 81 ? 21.128 -7.665 -23.264 1.00 90.94 81 VAL A O 1
ATOM 602 N N . GLY A 1 82 ? 19.910 -7.212 -21.441 1.00 87.00 82 GLY A N 1
ATOM 603 C CA . GLY A 1 82 ? 18.929 -6.366 -22.122 1.00 87.00 82 GLY A CA 1
ATOM 604 C C . GLY A 1 82 ? 19.569 -5.127 -22.742 1.00 87.00 82 GLY A C 1
ATOM 605 O O . GLY A 1 82 ? 19.260 -4.766 -23.877 1.00 87.00 82 GLY A O 1
ATOM 606 N N . GLY A 1 83 ? 20.525 -4.513 -22.040 1.00 85.31 83 GLY A N 1
ATOM 607 C CA . GLY A 1 83 ? 21.321 -3.406 -22.562 1.00 85.31 83 GLY A CA 1
ATOM 608 C C . GLY A 1 83 ? 22.162 -3.801 -23.778 1.00 85.31 83 GLY A C 1
ATOM 609 O O . GLY A 1 83 ? 22.251 -3.031 -24.734 1.00 85.31 83 GLY A O 1
ATOM 610 N N . GLN A 1 84 ? 22.731 -5.010 -23.781 1.00 87.19 84 GLN A N 1
ATOM 611 C CA . GLN A 1 84 ? 23.453 -5.546 -24.938 1.00 87.19 84 GLN A CA 1
ATOM 612 C C . GLN A 1 84 ? 22.509 -5.844 -26.106 1.00 87.19 84 GLN A C 1
ATOM 614 O O . GLN A 1 84 ? 22.804 -5.469 -27.238 1.00 87.19 84 GLN A O 1
ATOM 619 N N . LEU A 1 85 ? 21.341 -6.433 -25.841 1.00 83.44 85 LEU A N 1
ATOM 620 C CA . LEU A 1 85 ? 20.330 -6.711 -26.862 1.00 83.44 85 LEU A CA 1
ATOM 621 C C . LEU A 1 85 ? 19.837 -5.421 -27.536 1.00 83.44 85 LEU A C 1
ATOM 623 O O . LEU A 1 85 ? 19.704 -5.356 -28.757 1.00 83.44 85 LEU A O 1
ATOM 627 N N . LYS A 1 86 ? 19.673 -4.349 -26.752 1.00 79.38 86 LYS A N 1
ATOM 628 C CA . LYS A 1 86 ? 19.297 -3.016 -27.241 1.00 79.38 86 LYS A CA 1
ATOM 629 C C . LYS A 1 86 ? 20.307 -2.433 -28.240 1.00 79.38 86 LYS A C 1
ATOM 631 O O . LYS A 1 86 ? 19.917 -1.626 -29.081 1.00 79.38 86 LYS A O 1
ATOM 636 N N . ARG A 1 87 ? 21.583 -2.850 -28.206 1.00 78.75 87 ARG A N 1
ATOM 637 C CA . ARG A 1 87 ? 22.608 -2.407 -29.176 1.00 78.75 87 ARG A CA 1
ATOM 638 C C . ARG A 1 87 ? 22.386 -2.968 -30.582 1.00 78.75 87 ARG A C 1
ATOM 640 O O . ARG A 1 87 ? 22.787 -2.317 -31.540 1.00 78.75 87 ARG A O 1
ATOM 647 N N . TYR A 1 88 ? 21.705 -4.108 -30.716 1.00 80.94 88 TYR A N 1
ATOM 648 C CA . TYR A 1 88 ? 21.348 -4.688 -32.018 1.00 80.94 88 TYR A CA 1
ATOM 649 C C . TYR A 1 88 ? 20.145 -3.991 -32.672 1.00 80.94 88 TYR A C 1
ATOM 651 O O . TYR A 1 88 ? 19.918 -4.137 -33.871 1.00 80.94 88 TYR A O 1
ATOM 659 N N . ILE A 1 89 ? 19.400 -3.179 -31.914 1.00 75.06 89 ILE A N 1
ATOM 660 C CA . ILE A 1 89 ? 18.321 -2.341 -32.439 1.00 75.06 89 ILE A CA 1
ATOM 661 C C . ILE A 1 89 ? 18.944 -1.055 -32.995 1.00 75.06 89 ILE A C 1
ATOM 663 O O . ILE A 1 89 ? 19.127 -0.045 -32.302 1.00 75.06 89 ILE A O 1
ATOM 667 N N . THR A 1 90 ? 19.309 -1.111 -34.273 1.00 75.06 90 THR A N 1
ATOM 668 C CA . THR A 1 90 ? 19.923 -0.001 -35.019 1.00 75.06 90 THR A CA 1
ATOM 669 C C . THR A 1 90 ? 18.896 0.990 -35.572 1.00 75.06 90 THR A C 1
ATOM 671 O O . THR A 1 90 ? 19.249 2.120 -35.901 1.00 75.06 90 THR A O 1
ATOM 674 N N . TRP A 1 91 ? 17.614 0.613 -35.628 1.00 83.62 91 TRP A N 1
ATOM 675 C CA . TRP A 1 91 ? 16.552 1.446 -36.192 1.00 83.62 91 TRP A CA 1
ATOM 676 C C . TRP A 1 91 ? 16.089 2.535 -35.209 1.00 83.62 91 TRP A C 1
ATOM 678 O O . TRP A 1 91 ? 15.568 2.247 -34.128 1.00 83.62 91 TRP A O 1
ATOM 688 N N . HIS A 1 92 ? 16.267 3.804 -35.592 1.00 80.00 92 HIS A N 1
ATOM 689 C CA . HIS A 1 92 ? 15.962 4.968 -34.748 1.00 80.00 92 HIS A CA 1
ATOM 690 C C . HIS A 1 92 ? 14.492 5.035 -34.274 1.00 80.00 92 HIS A C 1
ATOM 692 O O . HIS A 1 92 ? 14.273 5.304 -33.090 1.00 80.00 92 HIS A O 1
ATOM 698 N N . PRO A 1 93 ? 13.471 4.752 -35.114 1.00 82.94 93 PRO A N 1
ATOM 699 C CA . PRO A 1 93 ? 12.076 4.764 -34.668 1.00 82.94 93 PRO A CA 1
ATOM 700 C C . PRO A 1 93 ? 11.777 3.696 -33.609 1.00 82.94 93 PRO A C 1
ATOM 702 O O . PRO A 1 93 ? 11.120 3.992 -32.616 1.00 82.94 93 PRO A O 1
ATOM 705 N N . ALA A 1 94 ? 12.318 2.480 -33.756 1.00 81.69 94 ALA A N 1
ATOM 706 C CA . ALA A 1 94 ? 12.135 1.410 -32.768 1.00 81.69 94 ALA A CA 1
ATOM 707 C C . ALA A 1 94 ? 12.727 1.778 -31.400 1.00 81.69 94 ALA A C 1
ATOM 709 O O . ALA A 1 94 ? 12.139 1.472 -30.366 1.00 81.69 94 ALA A O 1
ATOM 710 N N . ARG A 1 95 ? 13.863 2.487 -31.383 1.00 82.06 95 ARG A N 1
ATOM 711 C CA . ARG A 1 95 ? 14.484 2.972 -30.144 1.00 82.06 95 ARG A CA 1
ATOM 712 C C . ARG A 1 95 ? 13.640 4.044 -29.450 1.00 82.06 95 ARG A C 1
ATOM 714 O O . ARG A 1 95 ? 13.592 4.068 -28.223 1.00 82.06 95 ARG A O 1
ATOM 721 N N . LEU A 1 96 ? 12.972 4.904 -30.222 1.00 85.50 96 LEU A N 1
ATOM 722 C CA . LEU A 1 96 ? 12.056 5.907 -29.681 1.00 85.50 96 LEU A CA 1
ATOM 723 C C . LEU A 1 96 ? 10.813 5.242 -29.079 1.00 85.50 96 LEU A C 1
ATOM 725 O O . LEU A 1 96 ? 10.445 5.556 -27.951 1.00 85.50 96 LEU A O 1
ATOM 729 N N . VAL A 1 97 ? 10.217 4.277 -29.786 1.00 88.31 97 VAL A N 1
ATOM 730 C CA . VAL A 1 97 ? 9.070 3.509 -29.279 1.00 88.31 97 VAL A CA 1
ATOM 731 C C . VAL A 1 97 ? 9.440 2.778 -27.986 1.00 88.31 97 VAL A C 1
ATOM 733 O O . VAL A 1 97 ? 8.743 2.940 -26.991 1.00 88.31 97 VAL A O 1
ATOM 736 N N . ASP A 1 98 ? 10.572 2.071 -27.947 1.00 88.06 98 ASP A N 1
ATOM 737 C CA . ASP A 1 98 ? 11.071 1.387 -26.743 1.00 88.06 98 ASP A CA 1
ATOM 738 C C . ASP A 1 98 ? 11.252 2.338 -25.547 1.00 88.06 98 ASP A C 1
ATOM 740 O O . ASP A 1 98 ? 10.839 2.024 -24.429 1.00 88.06 98 ASP A O 1
ATOM 744 N N . ALA A 1 99 ? 11.834 3.517 -25.773 1.00 86.56 99 ALA A N 1
ATOM 745 C CA . ALA A 1 99 ? 12.020 4.521 -24.731 1.00 86.56 99 ALA A CA 1
ATOM 746 C C . ALA A 1 99 ? 10.675 5.083 -24.241 1.00 86.56 99 ALA A C 1
ATOM 748 O O . ALA A 1 99 ? 10.399 5.098 -23.043 1.00 86.56 99 ALA A O 1
ATOM 749 N N . THR A 1 100 ? 9.792 5.493 -25.154 1.00 88.94 100 THR A N 1
ATOM 750 C CA . THR A 1 100 ? 8.467 6.024 -24.785 1.00 88.94 100 THR A CA 1
ATOM 751 C C . THR A 1 100 ? 7.611 4.993 -24.052 1.00 88.94 100 THR A C 1
ATOM 753 O O . THR A 1 100 ? 7.021 5.320 -23.025 1.00 88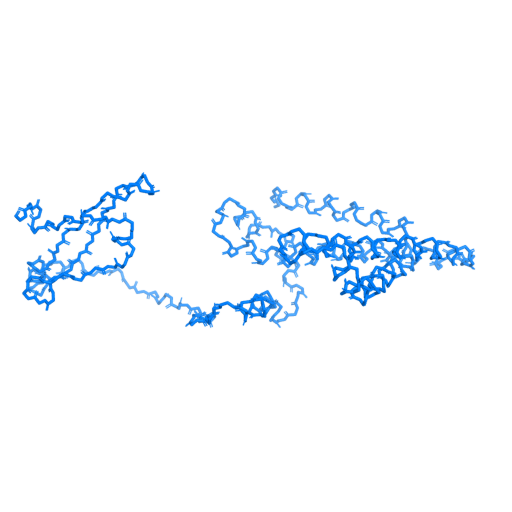.94 100 THR A O 1
ATOM 756 N N . ALA A 1 101 ? 7.608 3.738 -24.510 1.00 89.06 101 ALA A N 1
ATOM 757 C CA . ALA A 1 101 ? 6.911 2.641 -23.858 1.00 89.06 101 ALA A CA 1
ATOM 758 C C . ALA A 1 101 ? 7.493 2.354 -22.469 1.00 89.06 101 ALA A C 1
ATOM 760 O O . ALA A 1 101 ? 6.734 2.145 -21.529 1.00 89.06 101 ALA A O 1
ATOM 761 N N . GLY A 1 102 ? 8.820 2.407 -22.308 1.00 88.44 102 GLY A N 1
ATOM 762 C CA . GLY A 1 102 ? 9.477 2.239 -21.011 1.00 88.44 102 GLY A CA 1
ATOM 763 C C . GLY A 1 102 ? 9.093 3.336 -20.018 1.00 88.44 102 GLY A C 1
ATOM 764 O O . GLY A 1 102 ? 8.764 3.045 -18.869 1.00 88.44 102 GLY A O 1
ATOM 765 N N . GLY A 1 103 ? 9.078 4.595 -20.465 1.00 88.38 103 GLY A N 1
ATOM 766 C CA . GLY A 1 103 ? 8.665 5.728 -19.635 1.00 88.38 103 GLY A CA 1
ATOM 767 C C . GLY A 1 103 ? 7.189 5.665 -19.239 1.00 88.38 103 GLY A C 1
ATOM 768 O O . GLY A 1 103 ? 6.859 5.795 -18.060 1.00 88.38 103 GLY A O 1
ATOM 769 N N . LEU A 1 104 ? 6.303 5.396 -20.204 1.00 90.88 104 LEU A N 1
ATOM 770 C CA . LEU A 1 104 ? 4.869 5.231 -19.952 1.00 90.88 104 LEU A CA 1
ATOM 771 C C . LEU A 1 104 ? 4.595 4.062 -19.005 1.00 90.88 104 LEU A C 1
ATOM 773 O O . LEU A 1 104 ? 3.883 4.235 -18.019 1.00 90.88 104 LEU A O 1
ATOM 777 N N . ALA A 1 105 ? 5.193 2.895 -19.256 1.00 88.25 105 ALA A N 1
ATOM 778 C CA . ALA A 1 105 ? 5.034 1.725 -18.401 1.00 88.25 105 ALA A CA 1
ATOM 779 C C . ALA A 1 105 ? 5.519 1.996 -16.971 1.00 88.25 105 ALA A C 1
ATOM 781 O O . ALA A 1 105 ? 4.834 1.622 -16.020 1.00 88.25 105 ALA A O 1
ATOM 782 N N . GLY A 1 106 ? 6.652 2.688 -16.802 1.00 86.31 106 GLY A N 1
ATOM 783 C CA . GLY A 1 106 ? 7.169 3.073 -15.488 1.00 86.31 106 GLY A CA 1
ATOM 784 C C . GLY A 1 106 ? 6.218 3.998 -14.724 1.00 86.31 106 GLY A C 1
ATOM 785 O O . GLY A 1 106 ? 5.904 3.732 -13.563 1.00 86.31 106 GLY A O 1
ATOM 786 N N . ALA A 1 107 ? 5.715 5.047 -15.381 1.00 89.81 107 ALA A N 1
ATOM 787 C CA . ALA A 1 107 ? 4.769 5.984 -14.777 1.00 89.81 107 ALA A CA 1
ATOM 788 C C . ALA A 1 107 ? 3.445 5.304 -14.399 1.00 89.81 107 ALA A C 1
ATOM 790 O O . ALA A 1 107 ? 2.984 5.436 -13.267 1.00 89.81 107 ALA A O 1
ATOM 791 N N . VAL A 1 108 ? 2.862 4.533 -15.323 1.00 89.75 108 VAL A N 1
ATOM 792 C CA . VAL A 1 108 ? 1.616 3.790 -15.086 1.00 89.75 108 VAL A CA 1
ATOM 793 C C . VAL A 1 108 ? 1.790 2.795 -13.942 1.00 89.75 108 VAL A C 1
ATOM 795 O O . VAL A 1 108 ? 0.944 2.743 -13.054 1.00 89.75 108 VAL A O 1
ATOM 798 N N . SER A 1 109 ? 2.903 2.058 -13.907 1.00 86.12 109 SER A N 1
ATOM 799 C CA . SER A 1 109 ? 3.181 1.095 -12.833 1.00 86.12 109 SER A CA 1
ATOM 800 C C . SER A 1 109 ? 3.230 1.772 -11.465 1.00 86.12 109 SER A C 1
ATOM 802 O O . SER A 1 109 ? 2.590 1.300 -10.528 1.00 86.12 109 SER A O 1
ATOM 804 N N . LEU A 1 110 ? 3.934 2.904 -11.346 1.00 91.25 110 LEU A N 1
ATOM 805 C CA . LEU A 1 110 ? 3.990 3.664 -10.097 1.00 91.25 110 LEU A CA 1
ATOM 806 C C . LEU A 1 110 ? 2.598 4.130 -9.660 1.00 91.25 110 LEU A C 1
ATOM 808 O O . LEU A 1 110 ? 2.239 3.972 -8.497 1.00 91.25 110 LEU A O 1
ATOM 812 N N . LEU A 1 111 ? 1.822 4.704 -10.580 1.00 91.06 111 LEU A N 1
ATOM 813 C CA . LEU A 1 111 ? 0.488 5.222 -10.285 1.00 91.06 111 LEU A CA 1
ATOM 814 C C . LEU A 1 111 ? -0.474 4.108 -9.854 1.00 91.06 111 LEU A C 1
ATOM 816 O O . LEU A 1 111 ? -1.226 4.295 -8.901 1.00 91.06 111 LEU A O 1
ATOM 820 N N . LEU A 1 112 ? -0.408 2.933 -10.486 1.00 87.44 112 LEU A N 1
ATOM 821 C CA . LEU A 1 112 ? -1.194 1.762 -10.088 1.00 87.44 112 LEU A CA 1
ATOM 822 C C . LEU A 1 112 ? -0.804 1.249 -8.697 1.00 87.44 112 LEU A C 1
ATOM 824 O O . LEU A 1 112 ? -1.682 0.956 -7.888 1.00 87.44 112 LEU A O 1
ATOM 828 N N . VAL A 1 113 ? 0.495 1.178 -8.390 1.00 85.94 113 VAL A N 1
ATOM 829 C CA . VAL A 1 113 ? 0.981 0.787 -7.057 1.00 85.94 113 VAL A CA 1
ATOM 830 C C . VAL A 1 113 ? 0.558 1.809 -6.001 1.00 85.94 113 VAL A C 1
ATOM 832 O O . VAL A 1 113 ? 0.063 1.430 -4.943 1.00 85.94 113 VAL A O 1
ATOM 835 N N . ALA A 1 114 ? 0.704 3.103 -6.290 1.00 88.06 114 ALA A N 1
ATOM 836 C CA . ALA A 1 114 ? 0.283 4.179 -5.402 1.00 88.06 114 ALA A CA 1
ATOM 837 C C . ALA A 1 114 ? -1.230 4.158 -5.154 1.00 88.06 114 ALA A C 1
ATOM 839 O O . ALA A 1 114 ? -1.659 4.341 -4.017 1.00 88.06 114 ALA A O 1
ATOM 840 N N . TRP A 1 115 ? -2.031 3.885 -6.186 1.00 89.94 115 TRP A N 1
ATOM 841 C CA . TRP A 1 115 ? -3.471 3.681 -6.057 1.00 89.94 115 TRP A CA 1
ATOM 842 C C . TRP A 1 115 ? -3.793 2.470 -5.182 1.00 89.94 115 TRP A C 1
ATOM 844 O O . TRP A 1 115 ? -4.546 2.613 -4.221 1.00 89.94 115 TRP A O 1
ATOM 854 N N . PHE A 1 116 ? -3.164 1.318 -5.425 1.00 84.31 116 PHE A N 1
ATOM 855 C CA . PHE A 1 116 ? -3.384 0.109 -4.629 1.00 84.31 116 PHE A CA 1
ATOM 856 C C . PHE A 1 116 ? -3.042 0.331 -3.149 1.00 84.31 116 PHE A C 1
ATOM 858 O O . PHE A 1 116 ? -3.860 0.058 -2.274 1.00 84.31 116 PHE A O 1
ATOM 865 N N . ILE A 1 117 ? -1.878 0.915 -2.850 1.00 83.62 117 ILE A N 1
ATOM 866 C CA . ILE A 1 117 ? -1.492 1.273 -1.475 1.00 83.62 117 ILE A CA 1
ATOM 867 C C . ILE A 1 117 ? -2.448 2.329 -0.901 1.00 83.62 117 ILE A C 1
ATOM 869 O O . ILE A 1 117 ? -2.842 2.244 0.261 1.00 83.62 117 ILE A O 1
ATOM 873 N N . GLY A 1 118 ? -2.864 3.300 -1.714 1.00 85.00 118 GLY A N 1
ATOM 874 C CA . GLY A 1 118 ? -3.850 4.312 -1.352 1.00 85.00 118 GLY A CA 1
ATOM 875 C C . GLY A 1 118 ? -5.163 3.698 -0.869 1.00 85.00 118 GLY A C 1
ATOM 876 O O . GLY A 1 118 ? -5.671 4.123 0.166 1.00 85.00 118 GLY A O 1
ATOM 877 N N . THR A 1 119 ? -5.673 2.651 -1.529 1.00 79.56 119 THR A N 1
ATOM 878 C CA . THR A 1 119 ? -6.891 1.953 -1.071 1.00 79.56 119 THR A CA 1
ATOM 879 C C . THR A 1 119 ? -6.738 1.388 0.347 1.00 79.56 119 THR A C 1
ATOM 881 O O . THR A 1 119 ? -7.629 1.564 1.179 1.00 79.56 119 THR A O 1
ATOM 884 N N . ALA A 1 120 ? -5.573 0.819 0.674 1.00 76.12 120 ALA A N 1
ATOM 885 C CA . ALA A 1 120 ? -5.270 0.315 2.012 1.00 76.12 120 ALA A CA 1
ATOM 886 C C . ALA A 1 120 ? -5.192 1.451 3.045 1.00 76.12 120 ALA A C 1
ATOM 888 O O . ALA A 1 120 ? -5.845 1.419 4.089 1.00 76.12 120 ALA A O 1
ATOM 889 N N . VAL A 1 121 ? -4.427 2.501 2.737 1.00 81.12 121 VAL A N 1
ATOM 890 C CA . VAL A 1 121 ? -4.168 3.631 3.645 1.00 81.12 121 VAL A CA 1
ATOM 891 C C . VAL A 1 121 ? -5.417 4.484 3.883 1.00 81.12 121 VAL A C 1
ATOM 893 O O . VAL A 1 121 ? -5.600 5.013 4.979 1.00 81.12 121 VAL A O 1
ATOM 896 N N . ALA A 1 122 ? -6.313 4.591 2.900 1.00 76.62 122 ALA A N 1
ATOM 897 C CA . ALA A 1 122 ? -7.593 5.279 3.057 1.00 76.62 122 ALA A CA 1
ATOM 898 C C . ALA A 1 122 ? -8.483 4.627 4.129 1.00 76.62 122 ALA A C 1
ATOM 900 O O . ALA A 1 122 ? -9.265 5.329 4.774 1.00 76.62 122 ALA A O 1
ATOM 901 N N . SER A 1 123 ? -8.342 3.311 4.325 1.00 67.94 123 SER A N 1
ATOM 902 C CA . SER A 1 123 ? -9.075 2.522 5.324 1.00 67.94 123 SER A CA 1
ATOM 903 C C . SER A 1 123 ? -8.368 2.430 6.685 1.00 67.94 123 SER A C 1
ATOM 905 O O . SER A 1 123 ? -8.961 1.988 7.666 1.00 67.94 123 SER A O 1
ATOM 907 N N . ALA A 1 124 ? -7.115 2.885 6.771 1.00 72.75 124 ALA A N 1
ATOM 908 C CA . ALA A 1 124 ? -6.331 2.853 7.998 1.00 72.75 124 ALA A CA 1
ATOM 909 C C . ALA A 1 124 ? -6.785 3.918 9.013 1.00 72.75 124 ALA A C 1
ATOM 911 O O . ALA A 1 124 ? -7.183 5.031 8.659 1.00 72.75 124 ALA A O 1
ATOM 912 N N . SER A 1 125 ? -6.615 3.622 10.305 1.00 72.75 125 SER A N 1
ATOM 913 C CA . SER A 1 125 ? -6.895 4.528 11.430 1.00 72.75 125 SER A CA 1
ATOM 914 C C . SER A 1 125 ? -5.820 5.615 11.609 1.00 72.75 125 SER A C 1
ATOM 916 O O . SER A 1 125 ? -5.350 5.871 12.717 1.00 72.75 125 SER A O 1
ATOM 918 N N . LEU A 1 126 ? -5.400 6.244 10.509 1.00 78.88 126 LEU A N 1
ATOM 919 C CA . LEU A 1 126 ? -4.423 7.334 10.459 1.00 78.88 126 LEU A CA 1
ATOM 920 C C . LEU A 1 126 ? -5.104 8.577 9.861 1.00 78.88 126 LEU A C 1
ATOM 922 O O . LEU A 1 126 ? -5.108 8.747 8.638 1.00 78.88 126 LEU A O 1
ATOM 926 N N . PRO A 1 127 ? -5.708 9.460 10.680 1.00 79.69 127 PRO A N 1
ATOM 927 C CA . PRO A 1 127 ? -6.580 10.535 10.194 1.00 79.69 127 PRO A CA 1
ATOM 928 C C . PRO A 1 127 ? -5.890 11.509 9.231 1.00 79.69 127 PRO A C 1
ATOM 930 O O . PRO A 1 127 ? -6.479 11.904 8.229 1.00 79.69 127 PRO A O 1
ATOM 933 N N . VAL A 1 128 ? -4.626 11.857 9.500 1.00 82.81 128 VAL A N 1
ATOM 934 C CA . VAL A 1 128 ? -3.849 12.807 8.683 1.00 82.81 128 VAL A CA 1
ATOM 935 C C . VAL A 1 128 ? -3.549 12.233 7.297 1.00 82.81 128 VAL A C 1
ATOM 937 O O . VAL A 1 128 ? -3.788 12.892 6.288 1.00 82.81 128 VAL A O 1
ATOM 940 N N . VAL A 1 129 ? -3.071 10.988 7.240 1.00 79.94 129 VAL A N 1
ATOM 941 C CA . VAL A 1 129 ? -2.668 10.336 5.985 1.00 79.94 129 VAL A CA 1
ATOM 942 C C . VAL A 1 129 ? -3.894 9.929 5.168 1.00 79.94 129 VAL A C 1
ATOM 944 O O . VAL A 1 129 ? -3.971 10.206 3.975 1.00 79.94 129 VAL A O 1
ATOM 947 N N . SER A 1 130 ? -4.903 9.345 5.819 1.00 81.38 130 SER A N 1
ATOM 948 C CA . SER A 1 130 ? -6.138 8.922 5.151 1.00 81.38 130 SER A CA 1
ATOM 949 C C . SER A 1 130 ? -6.915 10.102 4.554 1.00 81.38 130 SER A C 1
ATOM 951 O O . SER A 1 130 ? -7.541 9.954 3.506 1.00 81.38 130 SER A O 1
ATOM 953 N N . ARG A 1 131 ? -6.835 11.296 5.163 1.00 84.25 131 ARG A N 1
ATOM 954 C CA . ARG A 1 131 ? -7.386 12.529 4.588 1.00 84.25 131 ARG A CA 1
ATOM 955 C C . ARG A 1 131 ? -6.673 12.932 3.295 1.00 84.25 131 ARG A C 1
ATOM 957 O O . ARG A 1 131 ? -7.353 13.175 2.306 1.00 84.25 131 ARG A O 1
ATOM 964 N N . GLN A 1 132 ? -5.337 12.939 3.272 1.00 85.56 132 GLN A N 1
ATOM 965 C CA . GLN A 1 132 ? -4.576 13.264 2.055 1.00 85.56 132 GLN A CA 1
ATOM 966 C C . GLN A 1 132 ? -4.853 12.283 0.909 1.00 85.56 132 GLN A C 1
ATOM 968 O O . GLN A 1 132 ? -4.934 12.690 -0.245 1.00 85.56 132 GLN A O 1
ATOM 973 N N . VAL A 1 133 ? -5.045 11.001 1.218 1.00 85.31 133 VAL A N 1
ATOM 974 C CA . VAL A 1 133 ? -5.410 9.996 0.211 1.00 85.31 133 VAL A CA 1
ATOM 975 C C . VAL A 1 133 ? -6.823 10.231 -0.331 1.00 85.31 133 VAL A C 1
ATOM 977 O O . VAL A 1 133 ? -7.011 10.228 -1.544 1.00 85.31 133 VAL A O 1
ATOM 980 N N . ARG A 1 134 ? -7.815 10.482 0.537 1.00 83.12 134 ARG A N 1
ATOM 981 C CA . ARG A 1 134 ? -9.211 10.723 0.118 1.00 83.12 134 ARG A CA 1
ATOM 982 C C . ARG A 1 134 ? -9.400 12.021 -0.667 1.00 83.12 134 ARG A C 1
ATOM 984 O O . ARG A 1 134 ? -10.270 12.084 -1.526 1.00 83.12 134 ARG A O 1
ATOM 991 N N . GLU A 1 135 ? -8.609 13.046 -0.369 1.00 87.75 135 GLU A N 1
ATOM 992 C CA . GLU A 1 135 ? -8.652 14.341 -1.060 1.00 87.75 135 GLU A CA 1
ATOM 993 C C . GLU A 1 135 ? -7.739 14.385 -2.308 1.00 87.75 135 GLU A C 1
ATOM 995 O O . GLU A 1 135 ? -7.617 15.442 -2.924 1.00 87.75 135 GLU A O 1
ATOM 1000 N N . SER A 1 136 ? -7.060 13.285 -2.673 1.00 88.88 136 SER A N 1
ATOM 1001 C CA . SER A 1 136 ? -6.132 13.245 -3.817 1.00 88.88 136 SER A CA 1
ATOM 1002 C C . SER A 1 136 ? -6.877 13.210 -5.149 1.00 88.88 136 SER A C 1
ATOM 1004 O O . SER A 1 136 ? -7.654 12.292 -5.433 1.00 88.88 136 SER A O 1
ATOM 1006 N N . GLU A 1 137 ? -6.585 14.184 -6.008 1.00 89.81 137 GLU A N 1
ATOM 1007 C CA . GLU A 1 137 ? -7.136 14.248 -7.364 1.00 89.81 137 GLU A CA 1
ATOM 1008 C C . GLU A 1 137 ? -6.524 13.171 -8.264 1.00 89.81 137 GLU A C 1
ATOM 1010 O O . GLU A 1 137 ? -7.243 12.553 -9.049 1.00 89.81 137 GLU A O 1
ATOM 1015 N N . VAL A 1 138 ? -5.222 12.894 -8.115 1.00 88.50 138 VAL A N 1
ATOM 1016 C CA . VAL A 1 138 ? -4.509 11.887 -8.917 1.00 88.50 138 VAL A CA 1
ATOM 1017 C C . VAL A 1 138 ? -5.059 10.490 -8.639 1.00 88.50 138 VAL A C 1
ATOM 1019 O O . VAL A 1 138 ? -5.409 9.766 -9.572 1.00 88.50 138 VAL A O 1
ATOM 1022 N N . LEU A 1 139 ? -5.197 10.111 -7.365 1.00 87.38 139 LEU A N 1
ATOM 1023 C CA . LEU A 1 139 ? -5.720 8.794 -6.992 1.00 87.38 139 LEU A CA 1
ATOM 1024 C C . LEU A 1 139 ? -7.198 8.637 -7.361 1.00 87.38 139 LEU A C 1
ATOM 1026 O O . LEU A 1 139 ? -7.605 7.571 -7.827 1.00 87.38 139 LEU A O 1
ATOM 1030 N N . THR A 1 140 ? -7.984 9.710 -7.229 1.00 87.12 140 THR A N 1
ATOM 1031 C CA . THR A 1 140 ? -9.382 9.731 -7.677 1.00 87.12 140 THR A CA 1
ATOM 1032 C C . THR A 1 140 ? -9.487 9.564 -9.195 1.00 87.12 140 THR A C 1
ATOM 1034 O O . THR A 1 140 ? -10.348 8.827 -9.671 1.00 87.12 140 THR A O 1
ATOM 1037 N N . ALA A 1 141 ? -8.613 10.211 -9.972 1.00 88.19 141 ALA A N 1
ATOM 1038 C CA . ALA A 1 141 ? -8.588 10.075 -11.426 1.00 88.19 141 ALA A CA 1
ATOM 1039 C C . ALA A 1 141 ? -8.238 8.644 -11.860 1.00 88.19 141 ALA A C 1
ATOM 1041 O O . ALA A 1 141 ? -8.910 8.098 -12.732 1.00 88.19 141 ALA A O 1
ATOM 1042 N N . ILE A 1 142 ? -7.250 8.013 -11.213 1.00 86.88 142 ILE A N 1
ATOM 1043 C CA . ILE A 1 142 ? -6.881 6.613 -11.479 1.00 86.88 142 ILE A CA 1
ATOM 1044 C C . ILE A 1 142 ? -8.056 5.681 -11.165 1.00 86.88 142 ILE A C 1
ATOM 1046 O O . ILE A 1 142 ? -8.422 4.860 -12.001 1.00 86.88 142 ILE A O 1
ATOM 1050 N N . SER A 1 143 ? -8.700 5.854 -10.006 1.00 84.38 143 SER A N 1
ATOM 1051 C CA . SER A 1 143 ? -9.846 5.036 -9.584 1.00 84.38 143 SER A CA 1
ATOM 1052 C C . SER A 1 143 ? -11.003 5.054 -10.596 1.00 84.38 143 SER A C 1
ATOM 1054 O O . SER A 1 143 ? -11.623 4.020 -10.820 1.00 84.38 143 SER A O 1
ATOM 1056 N N . ARG A 1 144 ? -11.245 6.176 -11.292 1.00 85.31 144 ARG A N 1
ATOM 1057 C CA . ARG A 1 144 ? -12.295 6.278 -12.330 1.00 85.31 144 ARG A CA 1
ATOM 1058 C C . ARG A 1 144 ? -12.020 5.464 -13.594 1.00 85.31 144 ARG A C 1
ATOM 1060 O O . ARG A 1 144 ? -12.957 5.178 -14.332 1.00 85.31 144 ARG A O 1
ATOM 1067 N N . VAL A 1 145 ? -10.757 5.151 -13.873 1.00 88.12 145 VAL A N 1
ATOM 1068 C CA . VAL A 1 145 ? -10.338 4.394 -15.066 1.00 88.12 145 VAL A CA 1
ATOM 1069 C C . VAL A 1 145 ? -10.195 2.899 -14.750 1.00 88.12 145 VAL A C 1
ATOM 1071 O O . VAL A 1 145 ? -10.128 2.075 -15.661 1.00 88.12 145 VAL A O 1
ATOM 1074 N N . MET A 1 146 ? -10.175 2.529 -13.467 1.00 82.94 146 MET A N 1
ATOM 1075 C CA . MET A 1 146 ? -10.068 1.135 -13.049 1.00 82.94 146 MET A CA 1
ATOM 1076 C C . MET A 1 146 ? -11.363 0.348 -13.323 1.00 82.94 146 MET A C 1
ATOM 1078 O O . MET A 1 146 ? -12.459 0.911 -13.265 1.00 82.94 146 MET A O 1
ATOM 1082 N N . PRO A 1 147 ? -11.265 -0.967 -13.604 1.00 84.38 147 PRO A N 1
ATOM 1083 C CA . PRO A 1 147 ? -12.434 -1.810 -13.820 1.00 84.38 147 PRO A CA 1
ATOM 1084 C C . PRO A 1 147 ? -13.379 -1.834 -12.608 1.00 84.38 147 PRO A C 1
ATOM 1086 O O . PRO A 1 147 ? -12.907 -1.815 -11.464 1.00 84.38 147 PRO A O 1
ATOM 1089 N N . PRO A 1 148 ? -14.702 -1.975 -12.826 1.00 77.50 148 PRO A N 1
ATOM 1090 C CA . PRO A 1 148 ? -15.652 -2.182 -11.739 1.00 77.50 148 PRO A CA 1
ATOM 1091 C C . PRO A 1 148 ? -15.228 -3.381 -10.880 1.00 77.50 148 PRO A C 1
ATOM 1093 O O . PRO A 1 148 ? -15.026 -4.479 -11.395 1.00 77.50 148 PRO A O 1
ATOM 1096 N N . GLY A 1 149 ? -15.078 -3.169 -9.571 1.00 71.25 149 GLY A N 1
ATOM 1097 C CA . GLY A 1 149 ? -14.658 -4.207 -8.624 1.00 71.25 149 GLY A CA 1
ATOM 1098 C C . GLY A 1 149 ? -13.164 -4.226 -8.283 1.00 71.25 149 GLY A C 1
ATOM 1099 O O . GLY A 1 149 ? -12.781 -4.987 -7.396 1.00 71.25 149 GLY A O 1
ATOM 1100 N N . ALA A 1 150 ? -12.331 -3.373 -8.891 1.00 75.81 150 ALA A N 1
ATOM 1101 C CA . ALA A 1 150 ? -10.913 -3.261 -8.532 1.00 75.81 150 ALA A CA 1
ATOM 1102 C C . ALA A 1 150 ? -10.690 -2.869 -7.054 1.00 75.81 150 ALA A C 1
ATOM 1104 O O . ALA A 1 150 ? -9.746 -3.342 -6.426 1.00 75.81 150 ALA A O 1
ATOM 1105 N N . ASP A 1 151 ? -11.604 -2.098 -6.457 1.00 67.06 151 ASP A N 1
ATOM 1106 C CA . ASP A 1 151 ? -11.546 -1.707 -5.037 1.00 67.06 151 ASP A CA 1
ATOM 1107 C C . ASP A 1 151 ? -11.617 -2.914 -4.079 1.00 67.06 151 ASP A C 1
ATOM 1109 O O . ASP A 1 151 ? -11.096 -2.876 -2.965 1.00 67.06 151 ASP A O 1
ATOM 1113 N N . SER A 1 152 ? -12.219 -4.024 -4.522 1.00 71.00 152 SER A N 1
ATOM 1114 C CA . SER A 1 152 ? -12.322 -5.262 -3.738 1.00 71.00 152 SER A CA 1
ATOM 1115 C C . SER A 1 152 ? -11.056 -6.126 -3.784 1.00 71.00 152 SER A C 1
ATOM 1117 O O . SER A 1 152 ? -10.930 -7.086 -3.018 1.00 71.00 152 SER A O 1
ATOM 1119 N N . TRP A 1 153 ? -10.091 -5.802 -4.652 1.00 76.94 153 TRP A N 1
ATOM 1120 C CA . TRP A 1 153 ? -8.856 -6.577 -4.794 1.00 76.94 153 TRP A CA 1
ATOM 1121 C C . TRP A 1 153 ? -7.991 -6.494 -3.539 1.00 76.94 153 TRP A C 1
ATOM 1123 O O . TRP A 1 153 ? -7.429 -7.505 -3.125 1.00 76.94 153 TRP A O 1
ATOM 1133 N N . PHE A 1 154 ? -7.938 -5.330 -2.883 1.00 70.62 154 PHE A N 1
ATOM 1134 C CA . PHE A 1 154 ? -7.240 -5.194 -1.605 1.00 70.62 154 PHE A CA 1
ATOM 1135 C C . PHE A 1 154 ? -7.912 -6.009 -0.491 1.00 70.62 154 PHE A C 1
ATOM 1137 O O . PHE A 1 154 ? -7.221 -6.665 0.289 1.00 70.62 154 PHE A O 1
ATOM 1144 N N . ALA A 1 155 ? -9.249 -6.031 -0.447 1.00 67.88 155 ALA A N 1
ATOM 1145 C CA . ALA A 1 155 ? -10.000 -6.855 0.502 1.00 67.88 155 ALA A CA 1
ATOM 1146 C C . ALA A 1 155 ? -9.747 -8.354 0.265 1.00 67.88 155 ALA A C 1
ATOM 1148 O O . ALA A 1 155 ? -9.510 -9.102 1.210 1.00 67.88 155 ALA A O 1
ATOM 1149 N N . SER A 1 156 ? -9.709 -8.774 -1.001 1.00 72.88 156 SER A N 1
ATOM 1150 C CA . SER A 1 156 ? -9.413 -10.157 -1.397 1.00 72.88 156 SER A CA 1
ATOM 1151 C C . SER A 1 156 ? -7.975 -10.557 -1.053 1.00 72.88 156 SER A C 1
ATOM 1153 O O . SER A 1 156 ? -7.739 -11.639 -0.523 1.00 72.88 156 SER A O 1
ATOM 1155 N N . PHE A 1 157 ? -7.007 -9.670 -1.304 1.00 68.31 157 PHE A N 1
ATOM 1156 C CA . PHE A 1 157 ? -5.607 -9.868 -0.929 1.00 68.31 157 PHE A CA 1
ATOM 1157 C C . PHE A 1 157 ? -5.451 -9.972 0.592 1.00 68.31 157 PHE A C 1
ATOM 1159 O O . PHE A 1 157 ? -4.875 -10.939 1.083 1.00 68.31 157 PHE A O 1
ATOM 1166 N N . SER A 1 158 ? -6.047 -9.041 1.341 1.00 64.38 158 SER A N 1
ATOM 1167 C CA . SER A 1 158 ? -6.047 -9.057 2.808 1.00 64.38 158 SER A CA 1
ATOM 1168 C C . SER A 1 158 ? -6.681 -10.333 3.367 1.00 64.38 158 SER A C 1
ATOM 1170 O O . SER A 1 158 ? -6.130 -10.929 4.281 1.00 64.38 158 SER A O 1
ATOM 1172 N N . GLN A 1 159 ? -7.767 -10.834 2.769 1.00 65.31 159 GLN A N 1
ATOM 1173 C CA . GLN A 1 159 ? -8.367 -12.115 3.160 1.00 65.31 159 GLN A CA 1
ATOM 1174 C C . GLN A 1 159 ? -7.449 -13.322 2.921 1.00 65.31 159 GLN A C 1
ATOM 1176 O O . GLN A 1 159 ? -7.502 -14.281 3.688 1.00 65.31 159 GLN A O 1
ATOM 1181 N N . LEU A 1 160 ? -6.611 -13.310 1.880 1.00 62.88 160 LEU A N 1
ATOM 1182 C CA . LEU A 1 160 ? -5.627 -14.375 1.649 1.00 62.88 160 LEU A CA 1
ATOM 1183 C C . LEU A 1 160 ? -4.490 -14.344 2.679 1.00 62.88 160 LEU A C 1
ATOM 1185 O O . LEU A 1 160 ? -3.996 -15.404 3.054 1.00 62.88 160 LEU A O 1
ATOM 1189 N N . LEU A 1 161 ? -4.115 -13.157 3.164 1.00 60.72 161 LEU A N 1
ATOM 1190 C CA . LEU A 1 161 ? -3.172 -12.988 4.275 1.00 60.72 161 LEU A CA 1
ATOM 1191 C C . LEU A 1 161 ? -3.794 -13.383 5.627 1.00 60.72 161 LEU A C 1
ATOM 1193 O O . LEU A 1 161 ? -3.161 -14.090 6.411 1.00 60.72 161 LEU A O 1
ATOM 1197 N N . ASP A 1 162 ? -5.049 -12.999 5.868 1.00 56.31 162 ASP A N 1
ATOM 1198 C CA . ASP A 1 162 ? -5.791 -13.278 7.106 1.00 56.31 162 ASP A CA 1
ATOM 1199 C C . ASP A 1 162 ? -6.236 -14.741 7.237 1.00 56.31 162 ASP A C 1
ATOM 1201 O O . ASP A 1 162 ? -6.521 -15.202 8.346 1.00 56.31 162 ASP A O 1
ATOM 1205 N N . ARG A 1 163 ? -6.247 -15.516 6.139 1.00 50.97 163 ARG A N 1
ATOM 1206 C CA . ARG A 1 163 ? -6.506 -16.970 6.163 1.00 50.97 163 ARG A CA 1
ATOM 1207 C C . ARG A 1 163 ? -5.520 -17.755 7.036 1.00 50.97 163 ARG A C 1
ATOM 1209 O O . ARG A 1 163 ? -5.825 -18.892 7.384 1.00 50.97 163 ARG A O 1
ATOM 1216 N N . ASN A 1 164 ? -4.409 -17.143 7.448 1.00 51.56 164 ASN A N 1
ATOM 1217 C CA . ASN A 1 164 ? -3.479 -17.696 8.431 1.00 51.56 164 ASN A CA 1
ATOM 1218 C C . ASN A 1 164 ? -3.730 -17.215 9.881 1.00 51.56 164 ASN A C 1
ATOM 1220 O O . ASN A 1 164 ? -2.880 -17.465 10.733 1.00 51.56 164 ASN A O 1
ATOM 1224 N N . GLY A 1 165 ? -4.849 -16.538 10.196 1.00 46.31 165 GLY A N 1
ATOM 1225 C CA . GLY A 1 165 ? -5.021 -15.934 11.525 1.00 46.31 165 GLY A CA 1
ATOM 1226 C C . GLY A 1 165 ? -6.430 -15.709 12.077 1.00 46.31 165 GLY A C 1
ATOM 1227 O O . GLY A 1 165 ? -6.618 -16.013 13.249 1.00 46.31 165 GLY A O 1
ATOM 1228 N N . PHE A 1 166 ? -7.421 -15.196 11.333 1.00 39.53 166 PHE A N 1
ATOM 1229 C CA . PHE A 1 166 ? -8.742 -14.874 11.920 1.00 39.53 166 PHE A CA 1
ATOM 1230 C C . PHE A 1 166 ? -9.889 -14.847 10.884 1.00 39.53 166 PHE A C 1
ATOM 1232 O O . PHE A 1 166 ? -9.740 -14.247 9.821 1.00 39.53 166 PHE A O 1
ATOM 1239 N N . PRO A 1 167 ? -11.072 -15.429 11.176 1.00 42.09 167 PRO A N 1
ATOM 1240 C CA . PRO A 1 167 ? -12.249 -15.296 10.318 1.00 42.09 167 PRO A CA 1
ATOM 1241 C C . PRO A 1 167 ? -12.847 -13.882 10.422 1.00 42.09 167 PRO A C 1
ATOM 1243 O O . PRO A 1 167 ? -13.280 -13.452 11.491 1.00 42.09 167 PRO A O 1
ATOM 1246 N N . GLN A 1 168 ? -12.909 -13.155 9.303 1.00 44.97 168 GLN A N 1
ATOM 1247 C CA . GLN A 1 168 ? -13.610 -11.870 9.213 1.00 44.97 168 GLN A CA 1
ATOM 1248 C C . GLN A 1 168 ? -15.132 -12.103 9.206 1.00 44.97 168 GLN A C 1
ATOM 1250 O O . GLN A 1 168 ? -15.721 -12.414 8.174 1.00 44.97 168 GLN A O 1
ATOM 1255 N N . VAL A 1 169 ? -15.782 -11.958 10.365 1.00 45.28 169 VAL A N 1
ATOM 1256 C CA . VAL A 1 169 ? -17.246 -12.126 10.529 1.00 45.28 169 VAL A CA 1
ATOM 1257 C C . VAL A 1 169 ? -18.033 -10.846 10.174 1.00 45.28 169 VAL A C 1
ATOM 1259 O O . VAL A 1 169 ? -19.253 -10.803 10.298 1.00 45.28 169 VAL A O 1
ATOM 1262 N N . PHE A 1 170 ? -17.356 -9.802 9.687 1.00 49.50 170 PHE A N 1
ATOM 1263 C CA . PHE A 1 170 ? -17.968 -8.564 9.205 1.00 49.50 170 PHE A CA 1
ATOM 1264 C C . PHE A 1 170 ? -17.591 -8.364 7.737 1.00 49.50 170 PHE A C 1
ATOM 1266 O O . PHE A 1 170 ? -16.438 -8.092 7.412 1.00 49.50 170 PHE A O 1
ATOM 1273 N N . GLY A 1 171 ? -18.557 -8.538 6.836 1.00 48.78 171 GLY A N 1
ATOM 1274 C CA . GLY A 1 171 ? -18.362 -8.240 5.421 1.00 48.78 171 GLY A CA 1
ATOM 1275 C C . GLY A 1 171 ? -18.194 -6.725 5.214 1.00 48.78 171 GLY A C 1
ATOM 1276 O O . GLY A 1 171 ? -19.027 -5.968 5.708 1.00 48.78 171 GLY A O 1
ATOM 1277 N N . PRO A 1 172 ? -17.177 -6.254 4.468 1.00 51.31 172 PRO A N 1
ATOM 1278 C CA . PRO A 1 172 ? -16.908 -4.821 4.292 1.00 51.31 172 PRO A CA 1
ATOM 1279 C C . PRO A 1 172 ? -17.963 -4.063 3.463 1.00 51.31 172 PRO A C 1
ATOM 1281 O O . PRO A 1 172 ? -17.893 -2.841 3.366 1.00 51.31 172 PRO A O 1
ATOM 1284 N N . TYR A 1 173 ? -18.942 -4.756 2.867 1.00 46.31 173 TYR A N 1
ATOM 1285 C CA . TYR A 1 173 ? -19.895 -4.160 1.924 1.00 46.31 173 TYR A CA 1
ATOM 1286 C C . TYR A 1 173 ? -21.341 -4.627 2.117 1.00 46.31 173 TYR A C 1
ATOM 1288 O O . TYR A 1 173 ? -22.012 -5.041 1.176 1.00 46.31 173 TYR A O 1
ATOM 1296 N N . SER A 1 174 ? -21.881 -4.450 3.314 1.00 48.50 174 SER A N 1
ATOM 1297 C CA . SER A 1 174 ? -23.179 -3.779 3.365 1.00 48.50 174 SER A CA 1
ATOM 1298 C C . SER A 1 174 ? -22.882 -2.346 3.770 1.00 48.50 174 SER A C 1
ATOM 1300 O O . SER A 1 174 ? -22.497 -2.115 4.914 1.00 48.50 174 SER A O 1
ATOM 1302 N N . GLN A 1 175 ? -23.014 -1.390 2.842 1.00 45.94 175 GLN A N 1
ATOM 1303 C CA . GLN A 1 175 ? -23.182 0.005 3.245 1.00 45.94 175 GLN A CA 1
ATOM 1304 C C . GLN A 1 175 ? -24.290 -0.004 4.292 1.00 45.94 175 GLN A C 1
ATOM 1306 O O . GLN A 1 175 ? -25.429 -0.353 3.971 1.00 45.94 175 GLN A O 1
ATOM 1311 N N . GLU A 1 176 ? -23.961 0.325 5.537 1.00 51.25 176 GLU A N 1
ATOM 1312 C CA . GLU A 1 176 ? -24.994 0.656 6.496 1.00 51.25 176 GLU A CA 1
ATOM 1313 C C . GLU A 1 176 ? -25.708 1.870 5.907 1.00 51.25 176 GLU A C 1
ATOM 1315 O O . GLU A 1 176 ? -25.168 2.977 5.848 1.00 51.25 176 GLU A O 1
ATOM 1320 N N . ARG A 1 177 ? -26.894 1.642 5.335 1.00 57.91 177 ARG A N 1
ATOM 1321 C CA . ARG A 1 177 ? -27.769 2.732 4.932 1.00 57.91 177 ARG A CA 1
ATOM 1322 C C . ARG A 1 177 ? -28.209 3.384 6.223 1.00 57.91 177 ARG A C 1
ATOM 1324 O O . ARG A 1 177 ? -29.153 2.924 6.858 1.00 57.91 177 ARG A O 1
ATOM 1331 N N . ILE A 1 178 ? -27.526 4.462 6.588 1.00 63.38 178 ILE A N 1
ATOM 1332 C CA . ILE A 1 178 ? -28.038 5.405 7.571 1.00 63.38 178 ILE A CA 1
ATOM 1333 C C . ILE A 1 178 ? -29.277 6.014 6.923 1.00 63.38 178 ILE A C 1
ATOM 1335 O O . ILE A 1 178 ? -29.195 6.924 6.098 1.00 63.38 178 ILE A O 1
ATOM 1339 N N . VAL A 1 179 ? -30.430 5.413 7.210 1.00 80.44 179 VAL A N 1
ATOM 1340 C CA . VAL A 1 179 ? -31.716 5.919 6.750 1.00 80.44 179 VAL A CA 1
ATOM 1341 C C . VAL A 1 179 ? -31.865 7.304 7.349 1.00 80.44 179 VAL A C 1
ATOM 1343 O O . VAL A 1 179 ? -31.729 7.486 8.559 1.00 80.44 179 VAL A O 1
ATOM 1346 N N . GLN A 1 180 ? -32.113 8.289 6.492 1.00 81.12 180 GLN A N 1
ATOM 1347 C CA . GLN A 1 180 ? -32.361 9.637 6.961 1.00 81.12 180 GLN A CA 1
ATOM 1348 C C . GLN A 1 180 ? -33.698 9.635 7.704 1.00 81.12 180 GLN A C 1
ATOM 1350 O O . GLN A 1 180 ? -34.760 9.478 7.103 1.00 81.12 180 GLN A O 1
ATOM 1355 N N . VAL A 1 181 ? -33.624 9.749 9.025 1.00 89.19 181 VAL A N 1
ATOM 1356 C CA . VAL A 1 181 ? -34.780 9.839 9.916 1.00 89.19 181 VAL A CA 1
ATOM 1357 C C . VAL A 1 181 ? -34.871 11.252 10.493 1.00 89.19 181 VAL A C 1
ATOM 1359 O O . VAL A 1 181 ? -33.845 11.932 10.603 1.00 89.19 181 VAL A O 1
ATOM 1362 N N . PRO A 1 182 ? -36.076 11.720 10.860 1.00 92.06 182 PRO A N 1
ATOM 1363 C CA . PRO A 1 182 ? -36.223 12.952 11.621 1.00 92.06 182 PRO A CA 1
ATOM 1364 C C . PRO A 1 182 ? -35.434 12.900 12.941 1.00 92.06 182 PRO A C 1
ATOM 1366 O O . PRO A 1 182 ? -35.172 11.808 13.456 1.00 92.06 182 PRO A O 1
ATOM 1369 N N . PRO A 1 183 ? -35.090 14.060 13.525 1.00 91.44 183 PRO A N 1
ATOM 1370 C CA . PRO A 1 183 ? -34.521 14.119 14.866 1.00 91.44 183 PRO A CA 1
ATOM 1371 C C . PRO A 1 183 ? -35.384 13.362 15.897 1.00 91.44 183 PRO A C 1
ATOM 1373 O O . PRO A 1 183 ? -36.614 13.384 15.780 1.00 91.44 183 PRO A O 1
ATOM 1376 N N . PRO A 1 184 ? -34.779 12.706 16.908 1.00 89.88 184 PRO A N 1
ATOM 1377 C CA . PRO A 1 184 ? -35.526 12.033 17.969 1.00 89.88 184 PRO A CA 1
ATOM 1378 C C . PRO A 1 184 ? -36.448 12.997 18.727 1.00 89.88 184 PRO A C 1
ATOM 1380 O O . PRO A 1 184 ? -36.055 14.121 19.032 1.00 89.88 184 PRO A O 1
ATOM 1383 N N . ASP A 1 185 ? -37.656 12.545 19.077 1.00 93.81 185 ASP A N 1
ATOM 1384 C CA . ASP A 1 185 ? -38.568 13.314 19.932 1.00 93.81 185 ASP A CA 1
ATOM 1385 C C . ASP A 1 185 ? -38.019 13.377 21.368 1.00 93.81 185 ASP A C 1
ATOM 1387 O O . ASP A 1 185 ? -37.888 12.356 22.049 1.00 93.81 185 ASP A O 1
ATOM 1391 N N . GLU A 1 186 ? -37.730 14.582 21.861 1.00 93.12 186 GLU A N 1
ATOM 1392 C CA . GLU A 1 186 ? -37.223 14.807 23.219 1.00 93.12 186 GLU A CA 1
ATOM 1393 C C . GLU A 1 186 ? -38.192 14.323 24.309 1.00 93.12 186 GLU A C 1
ATOM 1395 O O . GLU A 1 186 ? -37.769 13.978 25.416 1.00 93.12 186 GLU A O 1
ATOM 1400 N N . ARG A 1 187 ? -39.493 14.203 24.000 1.00 93.00 187 ARG A N 1
ATOM 1401 C CA . ARG A 1 187 ? -40.501 13.674 24.934 1.00 93.00 187 ARG A CA 1
ATOM 1402 C C . ARG A 1 187 ? -40.209 12.241 25.371 1.00 93.00 187 ARG A C 1
ATOM 1404 O O . ARG A 1 187 ? -40.680 11.833 26.434 1.00 93.00 187 ARG A O 1
ATOM 1411 N N . VAL A 1 188 ? -39.400 11.490 24.615 1.00 92.62 188 VAL A N 1
ATOM 1412 C CA . VAL A 1 188 ? -38.950 10.138 24.988 1.00 92.62 188 VAL A CA 1
ATOM 1413 C C . VAL A 1 188 ? -38.262 10.137 26.358 1.00 92.62 188 VAL A C 1
ATOM 1415 O O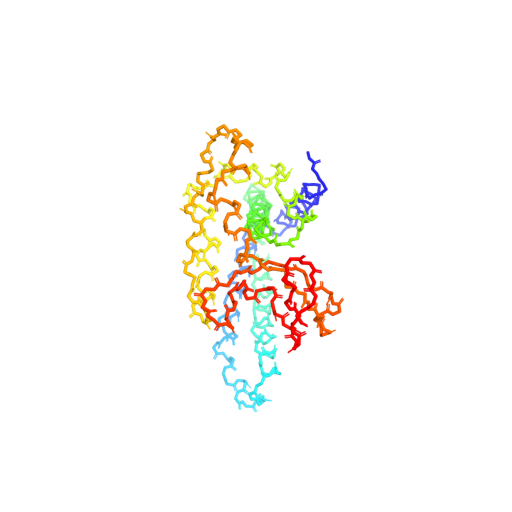 . VAL A 1 188 ? -38.482 9.212 27.146 1.00 92.62 188 VAL A O 1
ATOM 1418 N N . LEU A 1 189 ? -37.521 11.199 26.698 1.00 89.44 189 LEU A N 1
ATOM 1419 C CA . LEU A 1 189 ? -36.829 11.341 27.986 1.00 89.44 189 LEU A CA 1
ATOM 1420 C C . LEU A 1 189 ? -37.795 11.364 29.182 1.00 89.44 189 LEU A C 1
ATOM 1422 O O . LEU A 1 189 ? -37.449 10.908 30.271 1.00 89.44 189 LEU A O 1
ATOM 1426 N N . ALA A 1 190 ? -39.021 11.854 28.980 1.00 92.12 190 ALA A N 1
ATOM 1427 C CA . ALA A 1 190 ? -40.046 11.951 30.017 1.00 92.12 190 ALA A CA 1
ATOM 1428 C C . ALA A 1 190 ? -40.921 10.689 30.135 1.00 92.12 190 ALA A C 1
ATOM 1430 O O . ALA A 1 190 ? -41.779 10.610 31.018 1.00 92.12 190 ALA A O 1
ATOM 1431 N N . THR A 1 191 ? -40.728 9.687 29.270 1.00 95.88 191 THR A N 1
ATOM 1432 C CA . THR A 1 191 ? -41.588 8.499 29.263 1.00 95.88 191 THR A CA 1
ATOM 1433 C C . THR A 1 191 ? -41.437 7.667 30.545 1.00 95.88 191 THR A C 1
ATOM 1435 O O . THR A 1 191 ? -40.327 7.498 31.064 1.00 95.88 191 THR A O 1
ATOM 1438 N N . PRO A 1 192 ? -42.523 7.048 31.052 1.00 94.88 192 PRO A N 1
ATOM 1439 C CA . PRO A 1 192 ? -42.448 6.173 32.224 1.00 94.88 192 PRO A CA 1
ATOM 1440 C C . PRO A 1 192 ? -41.488 4.987 32.050 1.00 94.88 192 PRO A C 1
ATOM 1442 O O . PRO A 1 192 ? -40.959 4.469 33.030 1.00 94.88 192 PRO A O 1
ATOM 1445 N N . ALA A 1 193 ? -41.263 4.527 30.815 1.00 93.00 193 ALA A N 1
ATOM 1446 C CA . ALA A 1 193 ? -40.308 3.463 30.519 1.00 93.00 193 ALA A CA 1
ATOM 1447 C C . ALA A 1 193 ? -38.860 3.910 30.775 1.00 93.00 193 ALA A C 1
ATOM 1449 O O . ALA A 1 193 ? -38.151 3.232 31.516 1.00 93.00 193 ALA A O 1
ATOM 1450 N N . VAL A 1 194 ? -38.452 5.071 30.248 1.00 92.69 194 VAL A N 1
ATOM 1451 C CA . VAL A 1 194 ? -37.099 5.618 30.445 1.00 92.69 194 VAL A CA 1
ATOM 1452 C C . VAL A 1 194 ? -36.852 5.954 31.915 1.00 92.69 194 VAL A C 1
ATOM 1454 O O . VAL A 1 194 ? -35.828 5.553 32.466 1.00 92.69 194 VAL A O 1
ATOM 1457 N N . ARG A 1 195 ? -37.819 6.589 32.594 1.00 90.81 195 ARG A N 1
ATOM 1458 C CA . ARG A 1 195 ? -37.698 6.901 34.030 1.00 90.81 195 ARG A CA 1
ATOM 1459 C C . ARG A 1 195 ? -37.544 5.648 34.894 1.00 90.81 195 ARG A C 1
ATOM 1461 O O . ARG A 1 195 ? -36.754 5.648 35.831 1.00 90.81 195 ARG A O 1
ATOM 1468 N N . ARG A 1 196 ? -38.257 4.560 34.569 1.00 91.12 196 ARG A N 1
ATOM 1469 C CA . ARG A 1 196 ? -38.085 3.269 35.259 1.00 91.12 196 ARG A CA 1
ATOM 1470 C C . ARG A 1 196 ? -36.727 2.639 34.956 1.00 91.12 196 ARG A C 1
ATOM 1472 O O . ARG A 1 196 ? -36.052 2.208 35.885 1.00 91.12 196 ARG A O 1
ATOM 1479 N N . ALA A 1 197 ? -36.316 2.619 33.687 1.00 91.62 197 ALA A N 1
ATOM 1480 C CA . ALA A 1 197 ? -35.042 2.044 33.260 1.00 91.62 197 ALA A CA 1
ATOM 1481 C C . ALA A 1 197 ? -33.837 2.758 33.890 1.00 91.62 197 ALA A C 1
ATOM 1483 O O . ALA A 1 197 ? -32.865 2.101 34.256 1.00 91.62 197 ALA A O 1
ATOM 1484 N N . GLN A 1 198 ? -33.925 4.076 34.104 1.00 90.56 198 GLN A N 1
ATOM 1485 C CA . GLN A 1 198 ? -32.892 4.875 34.767 1.00 90.56 198 GLN A CA 1
ATOM 1486 C C . GLN A 1 198 ? -32.475 4.295 36.129 1.00 90.56 198 GLN A C 1
ATOM 1488 O O . GLN A 1 198 ? -31.311 4.392 36.509 1.00 90.56 198 GLN A O 1
ATOM 1493 N N . HIS A 1 199 ? -33.390 3.653 36.863 1.00 90.12 199 HIS A N 1
ATOM 1494 C CA . HIS A 1 199 ? -33.079 3.045 38.160 1.00 90.12 199 HIS A CA 1
ATOM 1495 C C . HIS A 1 199 ? -32.192 1.798 38.076 1.00 90.12 199 HIS A C 1
ATOM 1497 O O . HIS A 1 199 ? -31.615 1.409 39.090 1.00 90.12 199 HIS A O 1
ATOM 1503 N N . SER A 1 200 ? -32.074 1.188 36.898 1.00 93.44 200 SER A N 1
ATOM 1504 C CA . SER A 1 200 ? -31.245 0.006 36.644 1.00 93.44 200 SER A CA 1
ATOM 1505 C C . SER A 1 200 ? -29.975 0.329 35.856 1.00 93.44 200 SER A C 1
ATOM 1507 O O . SER A 1 200 ? -29.191 -0.580 35.590 1.00 93.44 200 SER A O 1
ATOM 1509 N N . ILE A 1 201 ? -29.761 1.597 35.493 1.00 94.56 201 ILE A N 1
ATOM 1510 C CA . ILE A 1 201 ? -28.558 2.074 34.808 1.00 94.56 201 ILE A CA 1
ATOM 1511 C C . ILE A 1 201 ? -27.532 2.519 35.850 1.00 94.56 201 ILE A C 1
ATOM 1513 O O . ILE A 1 201 ? -27.851 3.210 36.817 1.00 94.56 201 ILE A O 1
ATOM 1517 N N . VAL A 1 202 ? -26.283 2.122 35.637 1.00 95.44 202 VAL A N 1
ATOM 1518 C CA . VAL A 1 202 ? -25.160 2.415 36.527 1.00 95.44 202 VAL A CA 1
ATOM 1519 C C . VAL A 1 202 ? -24.008 3.031 35.747 1.00 95.44 202 VAL A C 1
ATOM 1521 O O . VAL A 1 202 ? -23.819 2.751 34.561 1.00 95.44 202 VAL A O 1
ATOM 1524 N N . LYS A 1 203 ? -23.214 3.859 36.423 1.00 95.56 203 LYS A N 1
ATOM 1525 C CA . LYS A 1 203 ? -21.955 4.377 35.880 1.00 95.56 203 LYS A CA 1
ATOM 1526 C C . LYS A 1 203 ? -20.824 3.436 36.285 1.00 95.56 203 LYS A C 1
ATOM 1528 O O . LYS A 1 203 ? -20.766 3.001 37.429 1.00 95.56 203 LYS A O 1
ATOM 1533 N N . VAL A 1 204 ? -19.946 3.099 35.352 1.00 95.06 204 VAL A N 1
ATOM 1534 C CA . VAL A 1 204 ? -18.796 2.217 35.582 1.00 95.06 204 VAL A CA 1
ATOM 1535 C C . VAL A 1 204 ? -17.534 3.054 35.458 1.00 95.06 204 VAL A C 1
ATOM 1537 O O . VAL A 1 204 ? -17.349 3.754 34.464 1.00 95.06 204 VAL A O 1
ATOM 1540 N N . LEU A 1 205 ? -16.688 2.993 36.479 1.00 94.44 205 LEU A N 1
ATOM 1541 C CA . LEU A 1 205 ? -15.404 3.674 36.540 1.00 94.44 205 LEU A CA 1
ATOM 1542 C C . LEU A 1 205 ? -14.284 2.658 36.720 1.00 94.44 205 LEU A C 1
ATOM 1544 O O . LEU A 1 205 ? -14.442 1.653 37.413 1.00 94.44 205 LEU A O 1
ATOM 1548 N N . GLY A 1 206 ? -13.126 2.942 36.143 1.00 92.12 206 GLY A N 1
ATOM 1549 C CA . GLY A 1 206 ? -11.961 2.089 36.296 1.00 92.12 206 GLY A CA 1
ATOM 1550 C C . GLY A 1 206 ? -10.672 2.790 35.916 1.00 92.12 206 GLY A C 1
ATOM 1551 O O . GLY A 1 206 ? -10.654 3.655 35.049 1.00 92.12 206 GLY A O 1
ATOM 1552 N N . THR A 1 207 ? -9.570 2.384 36.537 1.00 92.50 207 THR A N 1
ATOM 1553 C CA . THR A 1 207 ? -8.234 2.846 36.150 1.00 92.50 207 THR A CA 1
ATOM 1554 C C . THR A 1 207 ? -7.503 1.711 35.445 1.00 92.50 207 THR A C 1
ATOM 1556 O O . THR A 1 207 ? -7.162 0.700 36.065 1.00 92.50 207 THR A O 1
ATOM 1559 N N . ALA A 1 208 ? -7.236 1.887 34.153 1.00 90.62 208 ALA A N 1
ATOM 1560 C CA . ALA A 1 208 ? -6.432 0.976 33.352 1.00 90.62 208 ALA A CA 1
ATOM 1561 C C . ALA A 1 208 ? -4.964 1.423 33.415 1.00 90.62 208 ALA A C 1
ATOM 1563 O O . ALA A 1 208 ? -4.490 2.192 32.577 1.00 90.62 208 ALA A O 1
ATOM 1564 N N . ARG A 1 209 ? -4.240 0.972 34.451 1.00 86.06 209 ARG A N 1
ATOM 1565 C CA . ARG A 1 209 ? -2.858 1.416 34.735 1.00 86.06 209 ARG A CA 1
ATOM 1566 C C . ARG A 1 209 ? -1.887 1.113 33.596 1.00 86.06 209 ARG A C 1
ATOM 1568 O O . ARG A 1 209 ? -1.081 1.967 33.250 1.00 86.06 209 ARG A O 1
ATOM 1575 N N . GLU A 1 210 ? -2.007 -0.070 33.002 1.00 84.62 210 GLU A N 1
ATOM 1576 C CA . GLU A 1 210 ? -1.169 -0.530 31.884 1.00 84.62 210 GLU A CA 1
ATOM 1577 C C . GLU A 1 210 ? -1.386 0.312 30.613 1.00 84.62 210 GLU A C 1
ATOM 1579 O O . GLU A 1 210 ? -0.495 0.420 29.779 1.00 84.62 210 GLU A O 1
ATOM 1584 N N . CYS A 1 211 ? -2.544 0.970 30.495 1.00 85.31 211 CYS A N 1
ATOM 1585 C CA . CYS A 1 211 ? -2.869 1.885 29.402 1.00 85.31 211 CYS A CA 1
ATOM 1586 C C . CYS A 1 211 ? -2.697 3.365 29.783 1.00 85.31 211 CYS A C 1
ATOM 1588 O O . CYS A 1 211 ? -2.982 4.230 28.956 1.00 85.31 211 CYS A O 1
ATOM 1590 N N . SER A 1 212 ? -2.306 3.663 31.030 1.00 84.19 212 SER A N 1
ATOM 1591 C CA . SER A 1 212 ? -2.243 5.017 31.601 1.00 84.19 212 SER A CA 1
ATOM 1592 C C . SER A 1 212 ? -3.520 5.843 31.368 1.00 84.19 212 SER A C 1
ATOM 1594 O O . SER A 1 212 ? -3.453 7.022 31.026 1.00 84.19 212 SER A O 1
ATOM 1596 N N . ARG A 1 213 ? -4.698 5.220 31.526 1.00 82.75 213 ARG A N 1
ATOM 1597 C CA . ARG A 1 213 ? -6.005 5.866 31.311 1.00 82.75 213 ARG A CA 1
ATOM 1598 C C . ARG A 1 213 ? -6.987 5.598 32.444 1.00 82.75 213 ARG A C 1
ATOM 1600 O O . ARG A 1 213 ? -6.998 4.521 33.042 1.00 82.75 213 ARG A O 1
ATOM 1607 N N . GLU A 1 214 ? -7.863 6.568 32.669 1.00 88.50 214 GLU A N 1
ATOM 1608 C CA . GLU A 1 214 ? -9.124 6.367 33.378 1.00 88.50 214 GLU A CA 1
ATOM 1609 C C . GLU A 1 214 ? -10.224 6.066 32.362 1.00 88.50 214 GLU A C 1
ATOM 1611 O O . GLU A 1 214 ? -10.292 6.679 31.296 1.00 88.50 214 GLU A O 1
ATOM 1616 N N . ILE A 1 215 ? -11.049 5.075 32.678 1.00 89.69 215 ILE A N 1
ATOM 1617 C CA . ILE A 1 215 ? -12.146 4.613 31.842 1.00 89.69 215 ILE A CA 1
ATOM 1618 C C . ILE A 1 215 ? -13.452 4.940 32.553 1.00 89.69 215 ILE A C 1
ATOM 1620 O O . ILE A 1 215 ? -13.647 4.601 33.723 1.00 89.69 215 ILE A O 1
ATOM 1624 N N . GLU A 1 216 ? -14.345 5.584 31.813 1.00 94.25 216 GLU A N 1
ATOM 1625 C CA . GLU A 1 216 ? -15.705 5.889 32.223 1.00 94.25 216 GLU A CA 1
ATOM 1626 C C . GLU A 1 216 ? -16.678 5.292 31.206 1.00 94.25 216 GLU A C 1
ATOM 1628 O O . GLU A 1 216 ? -16.501 5.434 29.996 1.00 94.25 216 GLU A O 1
ATOM 1633 N N . GLY A 1 217 ? -17.715 4.620 31.701 1.00 94.62 217 GLY A N 1
ATOM 1634 C CA . GLY A 1 217 ? -18.757 4.056 30.858 1.00 94.62 217 GLY A CA 1
ATOM 1635 C C . GLY A 1 217 ? -20.062 3.812 31.601 1.00 94.62 217 GLY A C 1
ATOM 1636 O O . GLY A 1 217 ? -20.260 4.222 32.747 1.00 94.62 217 GLY A O 1
ATOM 1637 N N . THR A 1 218 ? -20.970 3.118 30.926 1.00 95.62 218 THR A N 1
ATOM 1638 C CA . THR A 1 218 ? -22.310 2.809 31.430 1.00 95.62 218 THR A CA 1
ATOM 1639 C C . THR A 1 218 ? -22.523 1.302 31.458 1.00 95.62 218 THR A C 1
ATOM 1641 O O . THR A 1 218 ? -21.995 0.561 30.627 1.00 95.62 218 THR A O 1
ATOM 1644 N N . GLY A 1 219 ? -23.308 0.840 32.420 1.00 95.31 219 GLY A N 1
ATOM 1645 C CA . GLY A 1 219 ? -23.816 -0.522 32.464 1.00 95.31 219 GLY A CA 1
ATOM 1646 C C . GLY A 1 219 ? -25.270 -0.548 32.907 1.00 95.31 219 GLY A C 1
ATOM 1647 O O . GLY A 1 219 ? -25.835 0.475 33.298 1.00 95.31 219 GLY A O 1
ATOM 1648 N N . PHE A 1 220 ? -25.872 -1.729 32.873 1.00 96.44 220 PHE A N 1
ATOM 1649 C CA . PHE A 1 220 ? -27.208 -1.945 33.415 1.00 96.44 220 PHE A CA 1
ATOM 1650 C C . PHE A 1 220 ? -27.274 -3.233 34.232 1.00 96.44 220 PHE A C 1
ATOM 1652 O O . PHE A 1 220 ? -26.568 -4.210 33.965 1.00 96.44 220 PHE A O 1
ATOM 1659 N N . VAL A 1 221 ? -28.123 -3.228 35.254 1.00 95.38 221 VAL A N 1
ATOM 1660 C CA . VAL A 1 221 ? -28.393 -4.395 36.096 1.00 95.38 221 VAL A CA 1
ATOM 1661 C C . VAL A 1 221 ? -29.344 -5.328 35.351 1.00 95.38 221 VAL A C 1
ATOM 1663 O O . VAL A 1 221 ? -30.460 -4.932 35.026 1.00 95.38 221 VAL A O 1
ATOM 1666 N N . TYR A 1 222 ? -28.923 -6.570 35.107 1.00 94.94 222 TYR A N 1
ATOM 1667 C CA . TYR A 1 222 ? -29.767 -7.589 34.461 1.00 94.94 222 TYR A CA 1
ATOM 1668 C C . TYR A 1 222 ? -30.214 -8.699 35.424 1.00 94.94 222 TYR A C 1
ATOM 1670 O O . TYR A 1 222 ? -31.144 -9.442 35.125 1.00 94.94 222 TYR A O 1
ATOM 1678 N N . ALA A 1 223 ? -29.552 -8.824 36.578 1.00 95.50 223 ALA A N 1
ATOM 1679 C CA . ALA A 1 223 ? -29.881 -9.781 37.630 1.00 95.50 223 ALA A CA 1
ATOM 1680 C C . ALA A 1 223 ? -29.354 -9.284 38.992 1.00 95.50 223 ALA A C 1
ATOM 1682 O O . ALA A 1 223 ? -28.487 -8.403 39.030 1.00 95.50 223 ALA A O 1
ATOM 1683 N N . PRO A 1 224 ? -29.834 -9.834 40.126 1.00 93.19 224 PRO A N 1
ATOM 1684 C CA . PRO A 1 224 ? -29.348 -9.445 41.447 1.00 93.19 224 PRO A CA 1
ATOM 1685 C C . PRO A 1 224 ? -27.821 -9.535 41.540 1.00 93.19 224 PRO A C 1
ATOM 1687 O O . PRO A 1 224 ? -27.240 -10.586 41.265 1.00 93.19 224 PRO A O 1
ATOM 1690 N N . ARG A 1 225 ? -27.177 -8.428 41.935 1.00 91.06 225 ARG A N 1
ATOM 1691 C CA . ARG A 1 225 ? -25.710 -8.292 42.048 1.00 91.06 225 ARG A CA 1
ATOM 1692 C C . ARG A 1 225 ? -24.942 -8.554 40.740 1.00 91.06 225 ARG A C 1
ATOM 1694 O O . ARG A 1 225 ? -23.777 -8.940 40.781 1.00 91.06 225 ARG A O 1
ATOM 1701 N N . ARG A 1 226 ? -25.572 -8.353 39.575 1.00 95.00 226 ARG A N 1
ATOM 1702 C CA . ARG A 1 226 ? -24.946 -8.552 38.259 1.00 95.00 226 ARG A CA 1
ATOM 1703 C C . ARG A 1 226 ? -25.218 -7.371 37.327 1.00 95.00 226 ARG A C 1
ATOM 1705 O O . ARG A 1 226 ? -26.369 -7.033 37.056 1.00 95.00 226 ARG A O 1
ATOM 1712 N N . VAL A 1 227 ? -24.140 -6.782 36.813 1.00 96.06 227 VAL A N 1
ATOM 1713 C CA . VAL A 1 227 ? -24.152 -5.661 35.862 1.00 96.06 227 VAL A CA 1
ATOM 1714 C C . VAL A 1 227 ? -23.557 -6.125 34.540 1.00 96.06 227 VAL A C 1
ATOM 1716 O O . VAL A 1 227 ? -22.559 -6.843 34.528 1.00 96.06 227 VAL A O 1
ATOM 1719 N N . MET A 1 228 ? -24.170 -5.713 33.435 1.00 97.06 228 MET A N 1
ATOM 1720 C CA . MET A 1 228 ? -23.641 -5.895 32.088 1.00 97.06 228 MET A CA 1
ATOM 1721 C C . MET A 1 228 ? -23.123 -4.559 31.552 1.00 97.06 228 MET A C 1
ATOM 1723 O O . MET A 1 228 ? -23.749 -3.517 31.747 1.00 97.06 228 MET A O 1
ATOM 1727 N N . THR A 1 229 ? -21.974 -4.595 30.882 1.00 97.06 229 THR A N 1
ATOM 1728 C CA . THR A 1 229 ? -21.368 -3.462 30.172 1.00 97.06 229 THR A CA 1
ATOM 1729 C C . THR A 1 229 ? -20.556 -3.987 28.988 1.00 97.06 229 THR A C 1
ATOM 1731 O O . THR A 1 229 ? -20.383 -5.198 28.830 1.00 97.06 229 THR A O 1
ATOM 1734 N N . ASN A 1 230 ? -20.053 -3.085 28.153 1.00 96.19 230 ASN A N 1
ATOM 1735 C CA . ASN A 1 230 ? -19.198 -3.453 27.036 1.00 96.19 230 ASN A CA 1
ATOM 1736 C C . ASN A 1 230 ? -17.815 -3.891 27.531 1.00 96.19 230 ASN A C 1
ATOM 1738 O O . ASN A 1 230 ? -17.255 -3.295 28.449 1.00 96.19 230 ASN A O 1
ATOM 1742 N N . ALA A 1 231 ? -17.208 -4.869 26.855 1.00 94.31 231 ALA A N 1
ATOM 1743 C CA . ALA A 1 231 ? -15.871 -5.354 27.205 1.00 94.31 231 ALA A CA 1
ATOM 1744 C C . ALA A 1 231 ? -14.814 -4.232 27.214 1.00 94.31 231 ALA A C 1
ATOM 1746 O O . ALA A 1 231 ? -13.962 -4.189 28.098 1.00 94.31 231 ALA A O 1
ATOM 1747 N N . HIS A 1 232 ? -14.904 -3.272 26.287 1.00 92.31 232 HIS A N 1
ATOM 1748 C CA . HIS A 1 232 ? -13.970 -2.143 26.219 1.00 92.31 232 HIS A CA 1
ATOM 1749 C C . HIS A 1 232 ? -14.071 -1.172 27.409 1.00 92.31 232 HIS A C 1
ATOM 1751 O O . HIS A 1 232 ? -13.127 -0.431 27.649 1.00 92.31 232 HIS A O 1
ATOM 1757 N N . VAL A 1 233 ? -15.177 -1.176 28.167 1.00 92.81 233 VAL A N 1
ATOM 1758 C CA . VAL A 1 233 ? -15.346 -0.336 29.372 1.00 92.81 233 VAL A CA 1
ATOM 1759 C C . VAL A 1 233 ? -14.545 -0.893 30.557 1.00 92.81 233 VAL A C 1
ATOM 1761 O O . VAL A 1 233 ? -14.223 -0.164 31.490 1.00 92.81 233 VAL A O 1
ATOM 1764 N N . VAL A 1 234 ? -14.187 -2.179 30.523 1.00 93.94 234 VAL A N 1
ATOM 1765 C CA . VAL A 1 234 ? -13.447 -2.860 31.601 1.00 93.94 234 VAL A CA 1
ATOM 1766 C C . VAL A 1 234 ? -12.101 -3.428 31.148 1.00 93.94 234 VAL A C 1
ATOM 1768 O O . VAL A 1 234 ? -11.380 -4.030 31.941 1.00 93.94 234 VAL A O 1
ATOM 1771 N N . ALA A 1 235 ? -11.727 -3.230 29.884 1.00 91.88 235 ALA A N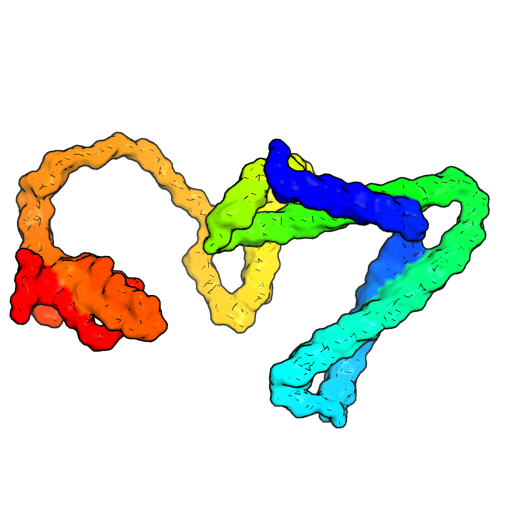 1
ATOM 1772 C CA . ALA A 1 235 ? -10.458 -3.701 29.346 1.00 91.88 235 ALA A CA 1
ATOM 1773 C C . ALA A 1 235 ? -9.275 -3.068 30.104 1.00 91.88 235 ALA A C 1
ATOM 1775 O O . ALA A 1 235 ? -9.174 -1.848 30.219 1.00 91.88 235 ALA A O 1
ATOM 1776 N N . GLY A 1 236 ? -8.389 -3.906 30.651 1.00 89.56 236 GLY A N 1
ATOM 1777 C CA . GLY A 1 236 ? -7.227 -3.459 31.432 1.00 89.56 236 GLY A CA 1
ATOM 1778 C C . GLY A 1 236 ? -7.551 -2.914 32.833 1.00 89.56 236 GLY A C 1
ATOM 1779 O O . GLY A 1 236 ? -6.642 -2.493 33.550 1.00 89.56 236 GLY A O 1
ATOM 1780 N N . VAL A 1 237 ? -8.819 -2.931 33.258 1.00 92.50 237 VAL A N 1
ATOM 1781 C CA . VAL A 1 237 ? -9.255 -2.485 34.588 1.00 92.50 237 VAL A CA 1
ATOM 1782 C C . VAL A 1 237 ? -9.310 -3.682 35.539 1.00 92.50 237 VAL A C 1
ATOM 1784 O O . VAL A 1 237 ? -10.063 -4.624 35.315 1.00 92.50 237 VAL A O 1
ATOM 1787 N N . ARG A 1 238 ? -8.545 -3.642 36.640 1.00 90.75 238 ARG A N 1
ATOM 1788 C CA . ARG A 1 238 ? -8.529 -4.734 37.639 1.00 90.75 238 ARG A CA 1
ATOM 1789 C C . ARG A 1 238 ? -9.643 -4.638 38.680 1.00 90.75 238 ARG A C 1
ATOM 1791 O O . ARG A 1 238 ? -10.194 -5.655 39.073 1.00 90.75 238 ARG A O 1
ATOM 1798 N N . ASN A 1 239 ? -9.956 -3.424 39.127 1.00 90.88 239 ASN A N 1
ATOM 1799 C CA . ASN A 1 239 ? -10.951 -3.165 40.169 1.00 90.88 239 ASN A CA 1
ATOM 1800 C C . ASN A 1 239 ? -11.934 -2.096 39.672 1.00 90.88 239 ASN A C 1
ATOM 1802 O O . ASN A 1 239 ? -11.723 -0.911 39.945 1.00 90.88 239 ASN A O 1
ATOM 1806 N N . PRO A 1 240 ? -12.953 -2.472 38.880 1.00 92.69 240 PRO A N 1
ATOM 1807 C CA . PRO A 1 240 ? -13.966 -1.526 38.440 1.00 92.69 240 PRO A CA 1
ATOM 1808 C C . PRO A 1 240 ? -14.856 -1.111 39.618 1.00 92.69 240 PRO A C 1
ATOM 1810 O O . PRO A 1 240 ? -15.236 -1.932 40.453 1.00 92.69 240 PRO A O 1
ATOM 1813 N N . VAL A 1 241 ? -15.216 0.167 39.661 1.00 94.06 241 VAL A N 1
ATOM 1814 C CA . VAL A 1 241 ? -16.170 0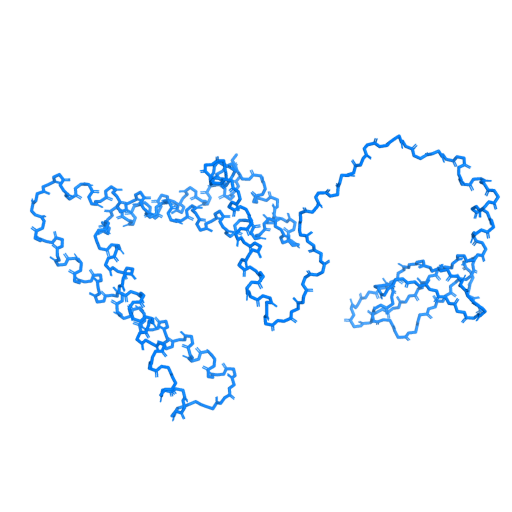.734 40.616 1.00 94.06 241 VAL A CA 1
ATOM 1815 C C . VAL A 1 241 ? -17.477 0.987 39.882 1.00 94.06 241 VAL A C 1
ATOM 1817 O O . VAL A 1 241 ? -17.506 1.663 38.855 1.00 94.06 241 VA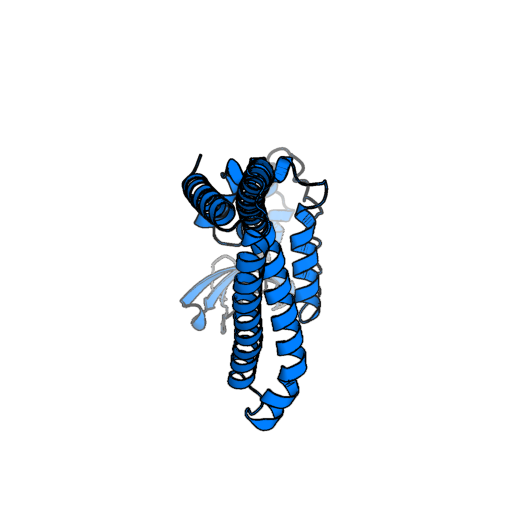L A O 1
ATOM 1820 N N . VAL A 1 242 ? -18.569 0.453 40.415 1.00 93.75 242 VAL A N 1
ATOM 1821 C CA . VAL A 1 242 ? -19.914 0.687 39.888 1.00 93.75 242 VAL A CA 1
ATOM 1822 C C . VAL A 1 242 ? -20.579 1.740 40.756 1.00 93.75 242 VAL A C 1
ATOM 1824 O O . VAL A 1 242 ? -20.699 1.536 41.954 1.00 93.75 242 VAL A O 1
ATOM 1827 N N . LEU A 1 243 ? -21.011 2.847 40.162 1.00 92.56 243 LEU A N 1
ATOM 1828 C CA . LEU A 1 243 ? -21.777 3.890 40.828 1.00 92.56 243 LEU A CA 1
ATOM 1829 C C . LEU A 1 243 ? -23.266 3.706 40.542 1.00 92.56 243 LEU A C 1
ATOM 1831 O O . LEU A 1 243 ? -23.697 3.709 39.382 1.00 92.56 243 LEU A O 1
ATOM 1835 N N . VAL A 1 244 ? -24.059 3.603 41.603 1.00 89.50 244 VAL A N 1
ATOM 1836 C CA . VAL A 1 244 ? -25.518 3.534 41.524 1.00 89.50 244 VAL A CA 1
ATOM 1837 C C . VAL A 1 244 ? -26.047 4.930 41.813 1.00 89.50 244 VAL A C 1
ATOM 1839 O O . VAL A 1 244 ? -25.803 5.479 42.879 1.00 89.50 244 VAL A O 1
ATOM 1842 N N . ARG A 1 245 ? -26.735 5.544 40.842 1.00 81.06 245 ARG A N 1
ATOM 1843 C CA . ARG A 1 245 ? -27.258 6.925 40.959 1.00 81.06 245 ARG A CA 1
ATOM 1844 C C . ARG A 1 245 ? -26.195 7.984 41.313 1.00 81.06 245 ARG A C 1
ATOM 1846 O O . ARG A 1 245 ? -26.516 9.005 41.902 1.00 81.06 245 ARG A O 1
ATOM 1853 N N . GLY A 1 246 ? -24.944 7.758 40.908 1.00 73.25 246 GLY A N 1
ATOM 1854 C CA . GLY A 1 246 ? -23.829 8.680 41.164 1.00 73.25 246 GLY A CA 1
ATOM 1855 C C . GLY A 1 246 ? -23.126 8.467 42.506 1.00 73.25 246 GLY A C 1
ATOM 1856 O O . GLY A 1 246 ? -22.106 9.103 42.755 1.00 73.25 246 GLY A O 1
ATOM 1857 N N . GLU A 1 247 ? -23.604 7.533 43.323 1.00 74.75 247 GLU A N 1
ATOM 1858 C CA . GLU A 1 247 ? -23.007 7.190 44.610 1.00 74.75 247 GLU A CA 1
ATOM 1859 C C . GLU A 1 247 ? -22.232 5.877 44.515 1.00 74.75 247 GLU A C 1
ATOM 1861 O O . GLU A 1 247 ? -22.564 4.985 43.724 1.00 74.75 247 GLU A O 1
ATOM 1866 N N . ARG A 1 248 ? -21.167 5.767 45.314 1.00 69.69 248 ARG A N 1
ATOM 1867 C CA . ARG A 1 248 ? -20.476 4.490 45.504 1.00 69.69 248 ARG A CA 1
ATOM 1868 C C . ARG A 1 248 ? -21.363 3.591 46.378 1.00 69.69 248 ARG A C 1
ATOM 1870 O O . ARG A 1 248 ? -21.940 4.113 47.329 1.00 69.69 248 ARG A O 1
ATOM 1877 N N . PRO A 1 249 ? -21.496 2.298 46.047 1.00 60.47 249 PRO A N 1
ATOM 1878 C CA . PRO A 1 249 ? -22.189 1.332 46.887 1.00 60.47 249 PRO A CA 1
ATOM 1879 C C . PRO A 1 249 ? -21.506 1.162 48.245 1.00 60.47 249 PRO A C 1
ATOM 1881 O O . PRO A 1 249 ? -20.285 1.440 48.339 1.00 60.47 249 PRO A O 1
#

Sequence (249 aa):
MNVLDVVLVIAALSFAISGYRQGFIVGVLSFAGFLGGGMVGLLLLPRVLERFFEPGLTSSIAAILIVFAAATIMQVFATYVGGQLKRYITWHPARLVDATAGGLAGAVSLLLVAWFIGTAVASASLPVVSRQVRESEVLTAISRVMPPGADSWFASFSQLLDRNGFPQVFGPYSQERIVQVPPPDERVLATPAVRRAQHSIVKVLGTARECSREIEGTGFVYAPRRVMTNAHVVAGVRNPVVLVRGERP